Protein AF-A0A1S3FCJ9-F1 (afdb_monomer)

Nearest PDB structures (foldseek):
  6isa-assembly1_A  TM=8.862E-01  e=7.351E-26  Mus musculus
  6isb-assembly1_B  TM=8.341E-01  e=2.095E-26  Homo sapiens
  6isb-assembly1_A  TM=8.475E-01  e=1.020E-25  Homo sapiens
  6isb-assembly1_C  TM=9.081E-01  e=4.074E-11  Homo sapiens
  4l1d-assembly1_A  TM=7.790E-01  e=9.891E-07  Homo sapiens

Structure (mmCIF, N/CA/C/O backbone):
data_AF-A0A1S3FCJ9-F1
#
_entry.id   AF-A0A1S3FCJ9-F1
#
loop_
_atom_site.group_PDB
_atom_site.id
_atom_site.type_symbol
_atom_site.label_atom_id
_atom_site.label_alt_id
_atom_site.label_comp_id
_atom_site.label_asym_id
_atom_site.label_entity_id
_atom_site.label_seq_id
_atom_site.pdbx_PDB_ins_code
_atom_site.Cartn_x
_atom_site.Cartn_y
_atom_site.Cartn_z
_atom_site.occupancy
_atom_site.B_iso_or_equiv
_atom_site.auth_seq_id
_atom_site.auth_comp_id
_atom_site.auth_asym_id
_atom_site.auth_atom_id
_atom_site.pdbx_PDB_model_num
ATOM 1 N N . MET A 1 1 ? 2.809 31.467 -25.389 1.00 51.19 1 MET A N 1
ATOM 2 C CA . MET A 1 1 ? 2.775 30.557 -24.226 1.00 51.19 1 MET A CA 1
ATOM 3 C C . MET A 1 1 ? 3.981 29.662 -24.352 1.00 51.19 1 MET A C 1
ATOM 5 O O . MET A 1 1 ? 4.017 28.837 -25.256 1.00 51.19 1 MET A O 1
ATOM 9 N N . ASP A 1 2 ? 5.001 29.921 -23.544 1.00 52.75 2 ASP A N 1
ATOM 10 C CA . ASP A 1 2 ? 6.294 29.265 -23.696 1.00 52.75 2 ASP A CA 1
ATOM 11 C C . ASP A 1 2 ? 6.189 27.793 -23.290 1.00 52.75 2 ASP A C 1
ATOM 13 O O . ASP A 1 2 ? 5.845 27.458 -22.159 1.00 52.75 2 ASP A O 1
ATOM 17 N N . LEU A 1 3 ? 6.467 26.908 -24.248 1.00 54.97 3 LEU A N 1
ATOM 18 C CA . LEU A 1 3 ? 6.409 25.451 -24.089 1.00 54.97 3 LEU A CA 1
ATOM 19 C C . LEU A 1 3 ? 7.475 24.938 -23.100 1.00 54.97 3 LEU A C 1
ATOM 21 O O . LEU A 1 3 ? 7.313 23.900 -22.465 1.00 54.97 3 LEU A O 1
ATOM 25 N N . LEU A 1 4 ? 8.573 25.689 -22.972 1.00 56.81 4 LEU A N 1
ATOM 26 C CA . LEU A 1 4 ? 9.764 25.341 -22.201 1.00 56.81 4 LEU A CA 1
ATOM 27 C C . LEU A 1 4 ? 9.525 25.278 -20.676 1.00 56.81 4 LEU A C 1
ATOM 29 O O . LEU A 1 4 ? 9.873 24.258 -20.079 1.00 56.81 4 LEU A O 1
ATOM 33 N N . PRO A 1 5 ? 8.913 26.290 -20.020 1.00 58.28 5 PRO A N 1
ATOM 34 C CA . PRO A 1 5 ? 8.586 26.207 -18.595 1.00 58.28 5 PRO A CA 1
ATOM 35 C C . PRO A 1 5 ? 7.548 25.122 -18.293 1.00 58.28 5 PRO A C 1
ATOM 37 O O . PRO A 1 5 ? 7.627 24.491 -17.243 1.00 58.28 5 PRO A O 1
ATOM 40 N N . PHE A 1 6 ? 6.622 24.848 -19.218 1.00 50.44 6 PHE A N 1
ATOM 41 C CA . PHE A 1 6 ? 5.627 23.785 -19.055 1.00 50.44 6 PHE A CA 1
ATOM 42 C C . PHE A 1 6 ? 6.270 22.391 -19.112 1.00 50.44 6 PHE A C 1
ATOM 44 O O . PHE A 1 6 ? 6.019 21.557 -18.247 1.00 50.44 6 PHE A O 1
ATOM 51 N N . LEU A 1 7 ? 7.180 22.159 -20.066 1.00 48.84 7 LEU A N 1
ATOM 52 C CA . LEU A 1 7 ? 7.962 20.921 -20.161 1.00 48.84 7 LEU A CA 1
ATOM 53 C C . LEU A 1 7 ? 8.872 20.713 -18.947 1.00 48.84 7 LEU A C 1
ATOM 55 O O . LEU A 1 7 ? 8.959 19.603 -18.432 1.00 48.84 7 LEU A O 1
ATOM 59 N N . LEU A 1 8 ? 9.523 21.773 -18.460 1.00 49.66 8 LEU A N 1
ATOM 60 C CA . LEU A 1 8 ? 10.361 21.713 -17.260 1.00 49.66 8 LEU A CA 1
ATOM 61 C C . LEU A 1 8 ? 9.541 21.439 -15.996 1.00 49.66 8 LEU A C 1
ATOM 63 O O . LEU A 1 8 ? 10.003 20.676 -15.146 1.00 49.66 8 LEU A O 1
ATOM 67 N N . ALA A 1 9 ? 8.336 22.006 -15.887 1.00 48.50 9 ALA A N 1
ATOM 68 C CA . ALA A 1 9 ? 7.400 21.718 -14.805 1.00 48.50 9 ALA A CA 1
ATOM 69 C C . ALA A 1 9 ? 6.930 20.258 -14.854 1.00 48.50 9 ALA A C 1
ATOM 71 O O . ALA A 1 9 ? 7.029 19.565 -13.847 1.00 48.50 9 ALA A O 1
ATOM 72 N N . LEU A 1 10 ? 6.541 19.749 -16.029 1.00 48.12 10 LEU A N 1
ATOM 73 C CA . LEU A 1 10 ? 6.211 18.333 -16.226 1.00 48.12 10 LEU A CA 1
ATOM 74 C C . LEU A 1 10 ? 7.387 17.425 -15.836 1.00 48.12 10 LEU A C 1
ATOM 76 O O . LEU A 1 10 ? 7.190 16.441 -15.128 1.00 48.12 10 LEU A O 1
ATOM 80 N N . LEU A 1 11 ? 8.621 17.762 -16.226 1.00 46.41 11 LEU A N 1
ATOM 81 C CA . LEU A 1 11 ? 9.814 16.976 -15.885 1.00 46.41 11 LEU A CA 1
ATOM 82 C C . LEU A 1 11 ? 10.109 16.974 -14.375 1.00 46.41 11 LEU A C 1
ATOM 84 O O . LEU A 1 11 ? 10.495 15.944 -13.827 1.00 46.41 11 LEU A O 1
ATOM 88 N N . HIS A 1 12 ? 9.938 18.111 -13.693 1.00 46.72 12 HIS A N 1
ATOM 89 C CA . HIS A 1 12 ? 10.117 18.208 -12.238 1.00 46.72 12 HIS A CA 1
ATOM 90 C C . HIS A 1 12 ? 9.014 17.476 -11.475 1.00 46.72 12 HIS A C 1
ATOM 92 O O . HIS A 1 12 ? 9.295 16.836 -10.466 1.00 46.72 12 HIS A O 1
ATOM 98 N N . VAL A 1 13 ? 7.789 17.507 -11.993 1.00 48.81 13 VAL A N 1
ATOM 99 C CA . VAL A 1 13 ? 6.649 16.766 -11.456 1.00 48.81 13 VAL A CA 1
ATOM 100 C C . VAL A 1 13 ? 6.895 15.251 -11.509 1.00 48.81 13 VAL A C 1
ATOM 102 O O . VAL A 1 13 ? 6.747 14.582 -10.488 1.00 48.81 13 VAL A O 1
ATOM 105 N N . HIS A 1 14 ? 7.373 14.712 -12.639 1.00 46.19 14 HIS A N 1
ATOM 106 C CA . HIS A 1 14 ? 7.776 13.298 -12.725 1.00 46.19 14 HIS A CA 1
ATOM 107 C C . HIS A 1 14 ? 8.922 12.958 -11.756 1.00 46.19 14 HIS A C 1
ATOM 109 O O . HIS A 1 14 ? 8.926 11.889 -11.152 1.00 46.19 14 HIS A O 1
ATOM 115 N N . LYS A 1 15 ? 9.882 13.877 -11.568 1.00 43.31 15 LYS A N 1
ATOM 116 C CA . LYS A 1 15 ? 11.034 13.700 -10.663 1.00 43.31 15 LYS A CA 1
ATOM 117 C C . LYS A 1 15 ? 10.685 13.755 -9.170 1.00 43.31 15 LYS A C 1
ATOM 119 O O . LYS A 1 15 ? 11.418 13.169 -8.372 1.00 43.31 15 LYS A O 1
ATOM 124 N N . ALA A 1 16 ? 9.630 14.481 -8.794 1.00 43.81 16 ALA A N 1
ATOM 125 C CA . ALA A 1 16 ? 9.191 14.662 -7.407 1.00 43.81 16 ALA A CA 1
ATOM 126 C C . ALA A 1 16 ? 8.216 13.573 -6.939 1.00 43.81 16 ALA A C 1
ATOM 128 O O . ALA A 1 16 ? 8.053 13.363 -5.739 1.00 43.81 16 ALA A O 1
ATOM 129 N N . LEU A 1 17 ? 7.577 12.864 -7.873 1.00 45.75 17 LEU A N 1
ATOM 130 C CA . LEU A 1 17 ? 6.595 11.836 -7.542 1.00 45.75 17 LEU A CA 1
ATOM 131 C C . LEU A 1 17 ? 7.231 10.595 -6.903 1.00 45.75 17 LEU A C 1
ATOM 133 O O . LEU A 1 17 ? 6.604 9.921 -6.091 1.00 45.75 17 LEU A O 1
ATOM 137 N N . CYS A 1 18 ? 8.488 10.322 -7.223 1.00 51.06 18 CYS A N 1
ATOM 138 C CA . CYS A 1 18 ? 9.162 9.116 -6.784 1.00 51.06 18 CYS A CA 1
ATOM 139 C C . CYS A 1 18 ? 10.536 9.513 -6.196 1.00 51.06 18 CYS A C 1
ATOM 141 O O . CYS A 1 18 ? 11.467 9.848 -6.936 1.00 51.06 18 CYS A O 1
ATOM 143 N N . ALA A 1 19 ? 10.642 9.582 -4.860 1.00 42.47 19 ALA A N 1
ATOM 144 C CA . ALA A 1 19 ? 11.881 9.404 -4.079 1.00 42.47 19 ALA A CA 1
ATOM 145 C C . ALA A 1 19 ? 11.683 9.524 -2.552 1.00 42.47 19 ALA A C 1
ATOM 147 O O . ALA A 1 19 ? 10.805 10.245 -2.086 1.00 42.47 19 ALA A O 1
ATOM 148 N N . GLU A 1 20 ? 12.601 8.833 -1.856 1.00 44.47 20 GLU A N 1
ATOM 149 C CA . GLU A 1 20 ? 12.810 8.574 -0.416 1.00 44.47 20 GLU A CA 1
ATOM 150 C C . GLU A 1 20 ? 11.717 7.767 0.308 1.00 44.47 20 GLU A C 1
ATOM 152 O O . GLU A 1 20 ? 10.663 8.268 0.690 1.00 44.47 20 GLU A O 1
ATOM 157 N N . ILE A 1 21 ? 11.995 6.469 0.501 1.00 56.62 21 ILE A N 1
ATOM 158 C CA . ILE A 1 21 ? 11.038 5.485 1.020 1.00 56.62 21 ILE A CA 1
ATOM 159 C C . ILE A 1 21 ? 11.246 5.278 2.520 1.00 56.62 21 ILE A C 1
ATOM 161 O O . ILE A 1 21 ? 12.253 4.723 2.951 1.00 56.62 21 ILE A O 1
ATOM 165 N N . SER A 1 22 ? 10.230 5.644 3.301 1.00 67.12 22 SER A N 1
ATOM 166 C CA . SER A 1 22 ? 10.040 5.149 4.674 1.00 67.12 22 SER A CA 1
ATOM 167 C C . SER A 1 22 ? 8.623 4.605 4.925 1.00 67.12 22 SER A C 1
ATOM 169 O O . SER A 1 22 ? 8.258 4.332 6.069 1.00 67.12 22 SER A O 1
ATOM 171 N N . TRP A 1 23 ? 7.819 4.445 3.867 1.00 81.56 23 TRP A N 1
ATOM 172 C CA . TRP A 1 23 ? 6.432 3.973 3.919 1.00 81.56 23 TRP A CA 1
ATOM 173 C C . TRP A 1 23 ? 6.060 3.141 2.682 1.00 81.56 23 TRP A C 1
ATOM 175 O O . TRP A 1 23 ? 6.632 3.348 1.618 1.00 81.56 23 TRP A O 1
ATOM 185 N N . ASP A 1 24 ? 5.091 2.230 2.814 1.00 87.19 24 ASP A N 1
ATOM 186 C CA . ASP A 1 24 ? 4.602 1.340 1.747 1.00 87.19 24 ASP A CA 1
ATOM 187 C C . ASP A 1 24 ? 3.599 2.021 0.808 1.00 87.19 24 ASP A C 1
ATOM 189 O O . ASP A 1 24 ? 3.580 1.753 -0.390 1.00 87.19 24 ASP A O 1
ATOM 193 N N . SER A 1 25 ? 2.752 2.901 1.345 1.00 89.69 25 SER A N 1
ATOM 194 C CA . SER A 1 25 ? 1.704 3.574 0.571 1.00 89.69 25 SER A CA 1
ATOM 195 C C . SER A 1 25 ? 1.630 5.056 0.901 1.00 89.69 25 SER A C 1
ATOM 197 O O . SER A 1 25 ? 1.785 5.454 2.054 1.00 89.69 25 SER A O 1
ATOM 199 N N . THR A 1 26 ? 1.290 5.875 -0.088 1.00 90.19 26 THR A N 1
ATOM 200 C CA . THR A 1 26 ? 0.854 7.259 0.107 1.00 90.19 26 THR A CA 1
ATOM 201 C C . THR A 1 26 ? -0.632 7.362 -0.228 1.00 90.19 26 THR A C 1
ATOM 203 O O . THR A 1 26 ? -1.039 7.015 -1.331 1.00 90.19 26 THR A O 1
ATOM 206 N N . VAL A 1 27 ? -1.450 7.869 0.691 1.00 92.69 27 VAL A N 1
ATOM 207 C CA . VAL A 1 27 ? -2.896 8.071 0.518 1.00 92.69 27 VAL A CA 1
ATOM 208 C C . VAL A 1 27 ? -3.208 9.563 0.542 1.00 92.69 27 VAL A C 1
ATOM 210 O O . VAL A 1 27 ? -2.681 10.317 1.365 1.00 92.69 27 VAL A O 1
ATOM 213 N N . LYS A 1 28 ? -4.075 10.004 -0.369 1.00 91.81 28 LYS A N 1
ATOM 214 C CA . LYS A 1 28 ? -4.533 11.391 -0.436 1.00 91.81 28 LYS A CA 1
ATOM 215 C C . LYS A 1 28 ? -5.420 11.708 0.765 1.00 91.81 28 LYS A C 1
ATOM 217 O O . LYS A 1 28 ? -6.436 11.047 0.981 1.00 91.81 28 LYS A O 1
ATOM 222 N N . LEU A 1 29 ? -5.090 12.766 1.506 1.00 93.44 29 LEU A N 1
ATOM 223 C CA . LEU A 1 29 ? -5.981 13.287 2.537 1.00 93.44 29 LEU A CA 1
ATOM 224 C C . LEU A 1 29 ? -7.273 13.816 1.894 1.00 93.44 29 LEU A C 1
ATOM 226 O O . LEU A 1 29 ? -7.251 14.716 1.056 1.00 93.44 29 LEU A O 1
ATOM 230 N N . THR A 1 30 ? -8.406 13.265 2.316 1.00 91.94 30 THR A N 1
ATOM 231 C CA . THR A 1 30 ? -9.758 13.717 1.962 1.00 91.94 30 THR A CA 1
ATOM 232 C C . THR A 1 30 ? -10.640 13.636 3.205 1.00 91.94 30 THR A C 1
ATOM 234 O O . THR A 1 30 ? -10.260 12.978 4.169 1.00 91.94 30 THR A O 1
ATOM 237 N N . LYS A 1 31 ? -11.826 14.261 3.209 1.00 91.81 31 LYS A N 1
ATOM 238 C CA . LYS A 1 31 ? -12.752 14.147 4.353 1.00 91.81 31 LYS A CA 1
ATOM 239 C C . LYS A 1 31 ? -13.169 12.694 4.619 1.00 91.81 31 LYS A C 1
ATOM 241 O O . LYS A 1 31 ? -13.329 12.321 5.777 1.00 91.81 31 LYS A O 1
ATOM 246 N N . GLN A 1 32 ? -13.296 11.887 3.565 1.00 91.25 32 GLN A N 1
ATOM 247 C CA . GLN A 1 32 ? -13.609 10.456 3.598 1.00 91.25 32 GLN A CA 1
ATOM 248 C C . GLN A 1 32 ? -12.334 9.605 3.477 1.00 91.25 32 GLN A C 1
ATOM 250 O O . GLN A 1 32 ? -12.201 8.763 2.587 1.00 91.25 32 GLN A O 1
ATOM 255 N N . LEU A 1 33 ? -11.365 9.850 4.359 1.00 94.38 33 LEU A N 1
ATOM 256 C CA . LEU A 1 33 ? -10.099 9.122 4.366 1.00 94.38 33 LEU A CA 1
ATOM 257 C C . LEU A 1 33 ? -10.314 7.652 4.748 1.00 94.38 33 LEU A C 1
ATOM 259 O O . LEU A 1 33 ? -10.899 7.353 5.787 1.00 94.38 33 LEU A O 1
ATOM 263 N N . SER A 1 34 ? -9.786 6.749 3.926 1.00 93.94 34 SER A N 1
ATOM 264 C CA . SER A 1 34 ? -9.818 5.304 4.152 1.00 93.94 34 SER A CA 1
ATOM 265 C C . SER A 1 34 ? -8.404 4.752 4.018 1.00 93.94 34 SER A C 1
ATOM 267 O O . SER A 1 34 ? -7.738 5.008 3.017 1.00 93.94 34 SER A O 1
ATOM 269 N N . LEU A 1 35 ? -7.929 4.034 5.034 1.00 94.94 35 LEU A N 1
ATOM 270 C CA . LEU A 1 35 ? -6.611 3.404 5.044 1.00 94.94 35 LEU A CA 1
ATOM 271 C C . LEU A 1 35 ? -6.788 1.895 4.948 1.00 94.94 35 LEU A C 1
ATOM 273 O O . LEU A 1 35 ? -7.388 1.279 5.829 1.00 94.94 35 LEU A O 1
ATOM 277 N N . GLU A 1 36 ? -6.272 1.300 3.879 1.00 91.56 36 GLU A N 1
ATOM 278 C CA . GLU A 1 36 ? -6.417 -0.129 3.623 1.00 91.56 36 GLU A CA 1
ATOM 279 C C . GLU A 1 36 ? -5.205 -0.924 4.095 1.00 91.56 36 GLU A C 1
ATOM 281 O O . GLU A 1 36 ? -4.052 -0.603 3.778 1.00 91.56 36 GLU A O 1
ATOM 286 N N . CYS A 1 37 ? -5.501 -2.013 4.794 1.00 90.12 37 CYS A N 1
ATOM 287 C CA . CYS A 1 37 ? -4.557 -3.041 5.183 1.00 90.12 37 CYS A CA 1
ATOM 288 C C . CYS A 1 37 ? -5.162 -4.418 4.890 1.00 90.12 37 CYS A C 1
ATOM 290 O O . CYS A 1 37 ? -6.372 -4.574 4.892 1.00 90.12 37 CYS A O 1
ATOM 292 N N . ALA A 1 38 ? -4.355 -5.422 4.599 1.00 86.00 38 ALA A N 1
ATOM 293 C CA . ALA A 1 38 ? -4.787 -6.703 4.088 1.00 86.00 38 ALA A CA 1
ATOM 294 C C . ALA A 1 38 ? -3.699 -7.741 4.311 1.00 86.00 38 ALA A C 1
ATOM 296 O O . ALA A 1 38 ? -2.507 -7.446 4.220 1.00 86.00 38 ALA A O 1
ATOM 297 N N . HIS A 1 39 ? -4.147 -8.963 4.532 1.00 82.44 39 HIS A N 1
ATOM 298 C CA . HIS A 1 39 ? -3.318 -10.158 4.606 1.00 82.44 39 HIS A CA 1
ATOM 299 C C . HIS A 1 39 ? -3.569 -11.084 3.411 1.00 82.44 39 HIS A C 1
ATOM 301 O O . HIS A 1 39 ? -4.515 -10.886 2.641 1.00 82.44 39 HIS A O 1
ATOM 307 N N . LEU A 1 40 ? -2.710 -12.086 3.222 1.00 80.06 40 LEU A N 1
ATOM 308 C CA . LEU A 1 40 ? -2.911 -13.092 2.182 1.00 80.06 40 LEU A CA 1
ATOM 309 C C . LEU A 1 40 ? -4.058 -14.042 2.570 1.00 80.06 40 LEU A C 1
ATOM 311 O O . LEU A 1 40 ? -4.188 -14.376 3.744 1.00 80.06 40 LEU A O 1
ATOM 315 N N . PRO A 1 41 ? -4.838 -14.566 1.604 1.00 76.94 41 PRO A N 1
ATOM 316 C CA . PRO A 1 41 ? -5.929 -15.506 1.893 1.00 76.94 41 PRO A CA 1
ATOM 317 C C . PRO A 1 41 ? -5.504 -16.792 2.614 1.00 76.94 41 PRO A C 1
ATOM 319 O O . PRO A 1 41 ? -6.333 -17.478 3.198 1.00 76.94 41 PRO A O 1
ATOM 322 N N . THR A 1 42 ? -4.225 -17.158 2.533 1.00 78.81 42 THR A N 1
ATOM 323 C CA . THR A 1 42 ? -3.666 -18.347 3.189 1.00 78.81 42 THR A CA 1
ATOM 324 C C . THR A 1 42 ? -3.345 -18.124 4.668 1.00 78.81 42 THR A C 1
ATOM 326 O O . THR A 1 42 ? -2.966 -19.073 5.348 1.00 78.81 42 THR A O 1
ATOM 329 N N . GLN A 1 43 ? -3.444 -16.887 5.158 1.00 83.00 43 GLN A N 1
ATOM 330 C CA . GLN A 1 43 ? -3.052 -16.489 6.508 1.00 83.00 43 GLN A CA 1
ATOM 331 C C . GLN A 1 43 ? -4.273 -16.391 7.418 1.00 83.00 43 GLN A C 1
ATOM 333 O O . GLN A 1 43 ? -5.331 -15.920 7.008 1.00 83.00 43 GLN A O 1
ATOM 338 N N . ILE A 1 44 ? -4.116 -16.794 8.680 1.00 87.81 44 ILE A N 1
ATOM 339 C CA . ILE A 1 44 ? -5.160 -16.627 9.694 1.00 87.81 44 ILE A CA 1
ATOM 340 C C . ILE A 1 44 ? -4.843 -15.372 10.497 1.00 87.81 44 ILE A C 1
ATOM 342 O O . ILE A 1 44 ? -3.877 -15.361 11.264 1.00 87.81 44 ILE A O 1
ATOM 346 N N . LEU A 1 45 ? -5.655 -14.324 10.351 1.00 89.50 45 LEU A N 1
ATOM 347 C CA . LEU A 1 45 ? -5.544 -13.128 11.184 1.00 89.50 45 LEU A CA 1
ATOM 348 C C . LEU A 1 45 ? -5.859 -13.457 12.645 1.00 89.50 45 LEU A C 1
ATOM 350 O O . LEU A 1 45 ? -6.936 -13.958 12.959 1.00 89.50 45 LEU A O 1
ATOM 354 N N . THR A 1 46 ? -4.954 -13.104 13.552 1.00 92.75 46 THR A N 1
ATOM 355 C CA . THR A 1 46 ? -5.188 -13.188 15.000 1.00 92.75 46 THR A CA 1
ATOM 356 C C . THR A 1 46 ? -5.479 -11.818 15.600 1.00 92.75 46 THR A C 1
ATOM 358 O O . THR A 1 46 ? -6.281 -11.707 16.528 1.00 92.75 46 THR A O 1
ATOM 361 N N . GLN A 1 47 ? -4.865 -10.760 15.068 1.00 94.31 47 GLN A N 1
ATOM 362 C CA . GLN A 1 47 ? -5.065 -9.392 15.533 1.00 94.31 47 GLN A CA 1
ATOM 363 C C . GLN A 1 47 ? -4.607 -8.382 14.481 1.00 94.31 47 GLN A C 1
ATOM 365 O O . GLN A 1 47 ? -3.664 -8.634 13.737 1.00 94.31 47 GLN A O 1
ATOM 370 N N . ILE A 1 48 ? -5.236 -7.214 14.458 1.00 94.12 48 ILE A N 1
ATOM 371 C CA . ILE A 1 48 ? -4.762 -6.043 13.720 1.00 94.12 48 ILE A CA 1
ATOM 372 C C . ILE A 1 48 ? -4.757 -4.831 14.648 1.00 94.12 48 ILE A C 1
ATOM 374 O O . ILE A 1 48 ? -5.703 -4.608 15.404 1.00 94.12 48 ILE A O 1
ATOM 378 N N . GLU A 1 49 ? -3.691 -4.047 14.588 1.00 96.19 49 GLU A N 1
ATOM 379 C CA . GLU A 1 49 ? -3.519 -2.810 15.340 1.00 96.19 49 GLU A CA 1
ATOM 380 C C . GLU A 1 49 ? -3.266 -1.656 14.365 1.00 96.19 49 GLU A C 1
ATOM 382 O O . GLU A 1 49 ? -2.417 -1.740 13.478 1.00 96.19 49 GLU A O 1
ATOM 387 N N . TRP A 1 50 ? -4.018 -0.573 14.534 1.00 97.69 50 TRP A N 1
ATOM 388 C CA . TRP A 1 50 ? -3.833 0.678 13.811 1.00 97.69 50 TRP A CA 1
ATOM 389 C C . TRP A 1 50 ? -3.152 1.688 14.718 1.00 97.69 50 TRP A C 1
ATOM 391 O O . TRP A 1 50 ? -3.626 1.959 15.824 1.00 97.69 50 TRP A O 1
ATOM 401 N N . LEU A 1 51 ? -2.061 2.267 14.234 1.00 96.62 51 LEU A N 1
ATOM 402 C CA . LEU A 1 51 ? -1.212 3.192 14.972 1.00 96.62 51 LEU A CA 1
ATOM 403 C C . LEU A 1 51 ? -1.038 4.472 14.157 1.00 96.62 51 LEU A C 1
ATOM 405 O O . LEU A 1 51 ? -0.905 4.419 12.933 1.00 96.62 51 LEU A O 1
ATOM 409 N N . LYS A 1 52 ? -0.996 5.620 14.831 1.00 96.19 52 LYS A N 1
ATOM 410 C CA . LYS A 1 52 ? -0.529 6.883 14.253 1.00 96.19 52 LYS A CA 1
ATOM 411 C C . LYS A 1 52 ? 0.836 7.211 14.831 1.00 96.19 52 LYS A C 1
ATOM 413 O O . LYS A 1 52 ? 1.026 7.182 16.045 1.00 96.19 52 LYS A O 1
ATOM 418 N N . ARG A 1 53 ? 1.786 7.565 13.975 1.00 91.81 53 ARG A N 1
ATOM 419 C CA . ARG A 1 53 ? 3.098 8.040 14.405 1.00 91.81 53 ARG A CA 1
ATOM 420 C C . ARG A 1 53 ? 3.014 9.517 14.773 1.00 91.81 53 ARG A C 1
ATOM 422 O O . ARG A 1 53 ? 2.634 10.350 13.950 1.00 91.81 53 ARG A O 1
ATOM 429 N N . ASN A 1 54 ? 3.411 9.834 15.997 1.00 86.31 54 ASN A N 1
ATOM 430 C CA . ASN A 1 54 ? 3.517 11.184 16.526 1.00 86.31 54 ASN A CA 1
ATOM 431 C C . ASN A 1 54 ? 4.959 11.420 17.006 1.00 86.31 54 ASN A C 1
ATOM 433 O O . ASN A 1 54 ? 5.371 10.967 18.078 1.00 86.31 54 ASN A O 1
ATOM 437 N N . GLY A 1 55 ? 5.769 12.066 16.163 1.00 80.06 55 GLY A N 1
ATOM 438 C CA . GLY A 1 55 ? 7.216 12.152 16.370 1.00 80.06 55 GLY A CA 1
ATOM 439 C C . GLY A 1 55 ? 7.863 10.761 16.375 1.00 80.06 55 GLY A C 1
ATOM 440 O O . GLY A 1 55 ? 7.736 10.014 15.409 1.00 80.06 55 GLY A O 1
ATOM 441 N N . GLN A 1 56 ? 8.545 10.412 17.470 1.00 78.31 56 GLN A N 1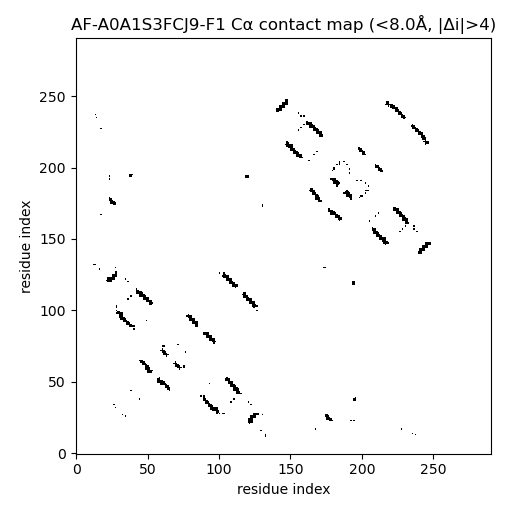
ATOM 442 C CA . GLN A 1 56 ? 9.161 9.089 17.666 1.00 78.31 56 GLN A CA 1
ATOM 443 C C . GLN A 1 56 ? 8.235 8.060 18.337 1.00 78.31 56 GLN A C 1
ATOM 445 O O . GLN A 1 56 ? 8.639 6.916 18.528 1.00 78.31 56 GLN A O 1
ATOM 450 N N . LYS A 1 57 ? 7.017 8.447 18.732 1.00 84.75 57 LYS A N 1
ATOM 451 C CA . LYS A 1 57 ? 6.070 7.558 19.416 1.00 84.75 57 LYS A CA 1
ATOM 452 C C . LYS A 1 57 ? 4.993 7.072 18.457 1.00 84.75 57 LYS A C 1
ATOM 454 O O . LYS A 1 57 ? 4.585 7.793 17.549 1.00 84.75 57 LYS A O 1
ATOM 459 N N . GLU A 1 58 ? 4.510 5.860 18.696 1.00 90.81 58 GLU A N 1
ATOM 460 C CA . GLU A 1 58 ? 3.315 5.329 18.046 1.00 90.81 58 GLU A CA 1
ATOM 461 C C . GLU A 1 58 ? 2.148 5.373 19.037 1.00 90.81 58 GLU A C 1
ATOM 463 O O . GLU A 1 58 ? 2.244 4.874 20.158 1.00 90.81 58 GLU A O 1
ATOM 468 N N . GLU A 1 59 ? 1.054 6.010 18.631 1.00 94.50 59 GLU A N 1
ATOM 469 C CA . GLU A 1 59 ? -0.190 6.102 19.389 1.00 94.50 59 GLU A CA 1
ATOM 470 C C . GLU A 1 59 ? -1.214 5.136 18.790 1.00 94.50 59 GLU A C 1
ATOM 472 O O . GLU A 1 59 ? -1.503 5.189 17.592 1.00 94.50 59 GLU A O 1
ATOM 477 N N . ARG A 1 60 ? -1.782 4.254 19.617 1.00 97.00 60 ARG A N 1
ATOM 478 C CA . ARG A 1 60 ? -2.829 3.323 19.183 1.00 97.00 60 ARG A CA 1
ATOM 479 C C . ARG A 1 60 ? -4.106 4.083 18.837 1.00 97.00 60 ARG A C 1
ATOM 481 O O . ARG A 1 60 ? -4.616 4.862 19.633 1.00 97.00 60 ARG A O 1
ATOM 488 N N . ILE A 1 61 ? -4.629 3.804 17.650 1.00 97.62 61 ILE A N 1
ATOM 489 C CA . ILE A 1 61 ? -5.933 4.266 17.172 1.00 97.62 61 ILE A CA 1
ATOM 490 C C . ILE A 1 61 ? -6.987 3.230 17.536 1.00 97.62 61 ILE A C 1
ATOM 492 O O . ILE A 1 61 ? -7.997 3.541 18.164 1.00 97.62 61 ILE A O 1
ATOM 496 N N . ALA A 1 62 ? -6.755 1.992 17.107 1.00 97.00 62 ALA A N 1
ATOM 497 C CA . ALA A 1 62 ? -7.701 0.906 17.259 1.00 97.00 62 ALA A CA 1
ATOM 498 C C . ALA A 1 62 ? -6.982 -0.438 17.248 1.00 97.00 62 ALA A C 1
ATOM 500 O O . ALA A 1 62 ? -5.929 -0.592 16.627 1.00 97.00 62 ALA A O 1
ATOM 501 N N . ILE A 1 63 ? -7.586 -1.418 17.902 1.00 96.19 63 ILE A N 1
ATOM 502 C CA . ILE A 1 63 ? -7.152 -2.805 17.879 1.00 96.19 63 ILE A CA 1
ATOM 503 C C . ILE A 1 63 ? -8.365 -3.693 17.637 1.00 96.19 63 ILE A C 1
ATOM 505 O O . ILE A 1 63 ? -9.419 -3.514 18.244 1.00 96.19 63 ILE A O 1
ATOM 509 N N . PHE A 1 64 ? -8.232 -4.626 16.703 1.00 92.88 64 PHE A N 1
ATOM 510 C CA . PHE A 1 64 ? -9.275 -5.581 16.369 1.00 92.88 64 PHE A CA 1
ATOM 511 C C . PHE A 1 64 ? -8.735 -6.997 16.512 1.00 92.88 64 PHE A C 1
ATOM 513 O O . PHE A 1 64 ? -7.667 -7.334 16.001 1.00 92.88 64 PHE A O 1
ATOM 520 N N . ASN A 1 65 ? -9.498 -7.824 17.211 1.00 92.00 65 ASN A N 1
ATOM 521 C CA . ASN A 1 65 ? -9.284 -9.253 17.326 1.00 92.00 65 ASN A CA 1
ATOM 522 C C . ASN A 1 65 ? -10.554 -9.960 16.819 1.00 92.00 65 ASN A C 1
ATOM 524 O O . ASN A 1 65 ? -11.645 -9.600 17.263 1.00 92.00 65 ASN A O 1
ATOM 528 N N . PRO A 1 66 ? -10.452 -10.970 15.938 1.00 88.19 66 PRO A N 1
ATOM 529 C CA . PRO A 1 66 ? -11.630 -11.653 15.398 1.00 88.19 66 PRO A CA 1
ATOM 530 C C . PRO A 1 66 ? -12.559 -12.284 16.449 1.00 88.19 66 PRO A C 1
ATOM 532 O O . PRO A 1 66 ? -13.741 -12.459 16.177 1.00 88.19 66 PRO A O 1
ATOM 535 N N . ILE A 1 67 ? -12.041 -12.615 17.636 1.00 89.31 67 ILE A N 1
ATOM 536 C CA . ILE A 1 67 ? -12.786 -13.241 18.739 1.00 89.31 67 ILE A CA 1
ATOM 537 C C . ILE A 1 67 ? -13.232 -12.195 19.770 1.00 89.31 67 ILE A C 1
ATOM 539 O O . ILE A 1 67 ? -14.378 -12.211 20.207 1.00 89.31 67 ILE A O 1
ATOM 543 N N . LEU A 1 68 ? -12.332 -11.293 20.175 1.00 93.06 68 LEU A N 1
ATOM 544 C CA . LEU A 1 68 ? -12.588 -10.320 21.249 1.00 93.06 68 LEU A CA 1
ATOM 545 C C . LEU A 1 68 ? -13.252 -9.025 20.758 1.00 93.06 68 LEU A C 1
ATOM 547 O O . LEU A 1 68 ? -13.747 -8.245 21.567 1.00 93.06 68 LEU A O 1
ATOM 551 N N . GLY A 1 69 ? -13.286 -8.796 19.445 1.00 91.00 69 GLY A N 1
ATOM 552 C CA . GLY A 1 69 ? -13.914 -7.632 18.834 1.00 91.00 69 GLY A CA 1
ATOM 553 C C . GLY A 1 69 ? -12.981 -6.429 18.681 1.00 91.00 69 GLY A C 1
ATOM 554 O O . GLY A 1 69 ? -11.760 -6.560 18.581 1.00 91.00 69 GLY A O 1
ATOM 555 N N . LEU A 1 70 ? -13.596 -5.249 18.578 1.00 93.31 70 LEU A N 1
ATOM 556 C CA . LEU A 1 70 ? -12.952 -3.975 18.266 1.00 93.31 70 LEU A CA 1
ATOM 557 C C . LEU A 1 70 ? -12.868 -3.080 19.504 1.00 93.31 70 LEU A C 1
ATOM 559 O O . LEU A 1 70 ? -13.885 -2.798 20.134 1.00 93.31 70 LEU A O 1
ATOM 563 N N . GLU A 1 71 ? -11.684 -2.537 19.764 1.00 96.06 71 GLU A N 1
ATOM 564 C CA . GLU A 1 71 ? -11.456 -1.470 20.736 1.00 96.06 71 GLU A CA 1
ATOM 565 C C . GLU A 1 71 ? -10.833 -0.255 20.032 1.00 96.06 71 GLU A C 1
ATOM 567 O O . GLU A 1 71 ? -9.847 -0.382 19.305 1.00 96.06 71 GLU A O 1
ATOM 572 N N . ILE A 1 72 ? -11.414 0.933 20.233 1.00 96.94 72 ILE A N 1
ATOM 573 C CA . ILE A 1 72 ? -10.927 2.207 19.680 1.00 96.94 72 ILE A CA 1
ATOM 574 C C . ILE A 1 72 ? -10.488 3.103 20.835 1.00 96.94 72 ILE A C 1
ATOM 576 O O . ILE A 1 72 ? -11.273 3.394 21.739 1.00 96.94 72 ILE A O 1
ATOM 580 N N . THR A 1 73 ? -9.251 3.583 20.778 1.00 96.62 73 THR A N 1
ATOM 581 C CA . THR A 1 73 ? -8.648 4.412 21.824 1.00 96.62 73 THR A CA 1
ATOM 582 C C . THR A 1 73 ? -8.986 5.892 21.614 1.00 96.62 73 THR A C 1
ATOM 584 O O . THR A 1 73 ? -9.022 6.395 20.487 1.00 96.62 73 THR A O 1
ATOM 587 N N . ALA A 1 74 ? -9.236 6.629 22.700 1.00 93.62 74 ALA A N 1
ATOM 588 C CA . ALA A 1 74 ? -9.377 8.084 22.636 1.00 93.62 74 ALA A CA 1
ATOM 589 C C . ALA A 1 74 ? -8.072 8.731 22.113 1.00 93.62 74 ALA A C 1
ATOM 591 O O . ALA A 1 74 ? -6.992 8.263 22.469 1.00 93.62 74 ALA A O 1
ATOM 592 N N . PRO A 1 75 ? -8.130 9.798 21.289 1.00 93.19 75 PRO A N 1
ATOM 593 C CA . PRO A 1 75 ? -9.306 10.587 20.909 1.00 93.19 75 PRO A CA 1
ATOM 594 C C . PRO A 1 75 ? -10.006 10.114 19.618 1.00 93.19 75 PRO A C 1
ATOM 596 O O . PRO A 1 75 ? -10.786 10.864 19.030 1.00 93.19 75 PRO A O 1
ATOM 599 N N . TYR A 1 76 ? -9.733 8.898 19.135 1.00 95.62 76 TYR A N 1
ATOM 600 C CA . TYR A 1 76 ? -10.292 8.390 17.875 1.00 95.62 76 TYR A CA 1
ATOM 601 C C . TYR A 1 76 ? -11.700 7.803 18.017 1.00 95.62 76 TYR A C 1
ATOM 603 O O . TYR A 1 76 ? -12.363 7.539 17.010 1.00 95.62 76 TYR A O 1
ATOM 611 N N . THR A 1 77 ? -12.191 7.642 19.247 1.00 94.12 77 THR A N 1
ATOM 612 C CA . THR A 1 77 ? -13.566 7.225 19.541 1.00 94.12 77 THR A CA 1
ATOM 613 C C . THR A 1 77 ? -14.563 8.093 18.766 1.00 94.12 77 THR A C 1
ATOM 615 O O . THR A 1 77 ? -14.478 9.318 18.786 1.00 94.12 77 THR A O 1
ATOM 618 N N . ASN A 1 78 ? -15.494 7.463 18.045 1.00 91.69 78 ASN A N 1
ATOM 619 C CA . ASN A 1 78 ? -16.475 8.107 17.152 1.00 91.69 78 ASN A CA 1
ATOM 620 C C . ASN A 1 78 ? -15.895 8.884 15.947 1.00 91.69 78 ASN A C 1
ATOM 622 O O . ASN A 1 78 ? -16.663 9.370 15.114 1.00 91.69 78 ASN A O 1
ATOM 626 N N . ARG A 1 79 ? -14.566 8.994 15.804 1.00 95.06 79 ARG A N 1
ATOM 627 C CA . ARG A 1 79 ? -13.912 9.597 14.627 1.00 95.06 79 ARG A CA 1
ATOM 628 C C . ARG A 1 79 ? -13.587 8.572 13.551 1.00 95.06 79 ARG A C 1
ATOM 630 O O . ARG A 1 79 ? -13.582 8.930 12.374 1.00 95.06 79 ARG A O 1
ATOM 637 N N . VAL A 1 80 ? -13.313 7.333 13.956 1.00 95.56 80 VAL A N 1
ATOM 638 C CA . VAL A 1 80 ? -12.951 6.239 13.053 1.00 95.56 80 VAL A CA 1
ATOM 639 C C . VAL A 1 80 ? -13.908 5.058 13.170 1.00 95.56 80 VAL A C 1
ATOM 641 O O . VAL A 1 80 ? -14.566 4.866 14.191 1.00 95.56 80 VAL A O 1
ATOM 644 N N . SER A 1 81 ? -13.959 4.251 12.119 1.00 93.12 81 SER A N 1
ATOM 645 C CA . SER A 1 81 ? -14.610 2.943 12.102 1.00 93.12 81 SER A CA 1
ATOM 646 C C . SER A 1 81 ? -13.722 1.934 11.383 1.00 93.12 81 SER A C 1
ATOM 648 O O . SER A 1 81 ? -12.947 2.298 10.498 1.00 93.12 81 SER A O 1
ATOM 650 N N . ILE A 1 82 ? -13.832 0.659 11.755 1.00 90.62 82 ILE A N 1
ATOM 651 C CA . ILE A 1 82 ? -13.181 -0.425 11.021 1.00 90.62 82 ILE A CA 1
ATOM 652 C C . ILE A 1 82 ? -14.229 -1.125 10.171 1.00 90.62 82 ILE A C 1
ATOM 654 O O . ILE A 1 82 ? -15.250 -1.587 10.679 1.00 90.62 82 ILE A O 1
ATOM 658 N N . LYS A 1 83 ? -13.957 -1.218 8.871 1.00 85.00 83 LYS A N 1
ATOM 659 C CA . LYS A 1 83 ? -14.722 -2.054 7.952 1.00 85.00 83 LYS A CA 1
ATOM 660 C C . LYS A 1 83 ? -13.888 -3.279 7.623 1.00 85.00 83 LYS A C 1
ATOM 662 O O . LYS A 1 83 ? -12.852 -3.167 6.973 1.00 85.00 83 LYS A O 1
ATOM 667 N N . ASN A 1 84 ? -14.365 -4.439 8.054 1.00 76.94 84 ASN A N 1
ATOM 668 C CA . ASN A 1 84 ? -13.889 -5.697 7.509 1.00 76.94 84 ASN A CA 1
ATOM 669 C C . ASN A 1 84 ? -14.666 -5.946 6.214 1.00 76.94 84 ASN A C 1
ATOM 671 O O . ASN A 1 84 ? -15.897 -6.030 6.231 1.00 76.94 84 ASN A O 1
ATOM 675 N N . SER A 1 85 ? -13.970 -5.942 5.080 1.00 61.56 85 SER A N 1
ATOM 676 C CA . SER A 1 85 ? -14.578 -6.355 3.813 1.00 61.56 85 SER A CA 1
ATOM 677 C C . SER A 1 85 ? -14.972 -7.844 3.897 1.00 61.56 85 SER A C 1
ATOM 679 O O . SER A 1 85 ? -14.577 -8.514 4.847 1.00 61.56 85 SER A O 1
ATOM 681 N N . SER A 1 86 ? -15.828 -8.356 3.000 1.00 55.06 86 SER A N 1
ATOM 682 C CA . SER A 1 86 ? -16.350 -9.730 3.147 1.00 55.06 86 SER A CA 1
ATOM 683 C C . SER A 1 86 ? -15.217 -10.758 3.289 1.00 55.06 86 SER A C 1
ATOM 685 O O . SER A 1 86 ? -14.088 -10.490 2.878 1.00 55.06 86 SER A O 1
ATOM 687 N N . GLU A 1 87 ? -15.513 -11.945 3.833 1.00 50.25 87 GLU A N 1
ATOM 688 C CA . GLU A 1 87 ? -14.529 -13.023 4.064 1.00 50.25 87 GLU A CA 1
ATOM 689 C C . GLU A 1 87 ? -13.624 -13.324 2.848 1.00 50.25 87 GLU A C 1
ATOM 691 O O . GLU A 1 87 ? -12.518 -13.826 3.008 1.00 50.25 87 GLU A O 1
ATOM 696 N N . ALA A 1 88 ? -14.048 -12.968 1.629 1.00 51.44 88 ALA A N 1
ATOM 697 C CA . ALA A 1 88 ? -13.279 -13.159 0.405 1.00 51.44 88 ALA A CA 1
ATOM 698 C C . ALA A 1 88 ? -12.156 -12.127 0.164 1.00 51.44 88 ALA A C 1
ATOM 700 O O . ALA A 1 88 ? -11.188 -12.441 -0.532 1.00 51.44 88 ALA A O 1
ATOM 701 N N . SER A 1 89 ? -12.266 -10.892 0.663 1.00 61.72 89 SER A N 1
ATOM 702 C CA . SER A 1 89 ? -11.371 -9.801 0.242 1.00 61.72 89 SER A CA 1
ATOM 703 C C . SER A 1 89 ? -10.166 -9.577 1.143 1.00 61.72 89 SER A C 1
ATOM 705 O O . SER A 1 89 ? -9.236 -8.917 0.694 1.00 61.72 89 SER A O 1
ATOM 707 N N . ASN A 1 90 ? -10.111 -10.161 2.349 1.00 81.38 90 ASN A N 1
ATOM 708 C CA . ASN A 1 90 ? -8.934 -10.122 3.237 1.00 81.38 90 ASN A CA 1
ATOM 709 C C . ASN A 1 90 ? -8.410 -8.708 3.571 1.00 81.38 90 ASN A C 1
ATOM 711 O O . ASN A 1 90 ? -7.307 -8.581 4.104 1.00 81.38 90 ASN A O 1
ATOM 715 N N . ILE A 1 91 ? -9.194 -7.669 3.248 1.00 85.56 91 ILE A N 1
ATOM 716 C CA . ILE A 1 91 ? -8.895 -6.246 3.412 1.00 85.56 91 ILE A CA 1
ATOM 717 C C . ILE A 1 91 ? -9.679 -5.717 4.613 1.00 85.56 91 ILE A C 1
ATOM 719 O O . ILE A 1 91 ? -10.904 -5.847 4.703 1.00 85.56 91 ILE A O 1
ATOM 723 N N . ILE A 1 92 ? -8.958 -5.071 5.512 1.00 89.31 92 ILE A N 1
ATOM 724 C CA . ILE A 1 92 ? -9.438 -4.423 6.719 1.00 89.31 92 ILE A CA 1
ATOM 725 C C . ILE A 1 92 ? -9.106 -2.944 6.587 1.00 89.31 92 ILE A C 1
ATOM 727 O O . ILE A 1 92 ? -7.940 -2.550 6.497 1.00 89.31 92 ILE A O 1
ATOM 731 N N . THR A 1 93 ? -10.147 -2.122 6.568 1.00 92.56 93 THR A N 1
ATOM 732 C CA . THR A 1 93 ? -10.026 -0.694 6.283 1.00 92.56 93 THR A CA 1
ATOM 733 C C . THR A 1 93 ? -10.325 0.121 7.533 1.00 92.56 93 THR A C 1
ATOM 735 O O . THR A 1 93 ? -11.384 -0.046 8.144 1.00 92.56 93 THR A O 1
ATOM 738 N N . LEU A 1 94 ? -9.419 1.034 7.888 1.00 95.88 94 LEU A N 1
ATOM 739 C CA . LEU A 1 94 ? -9.677 2.094 8.859 1.00 95.88 94 LEU A CA 1
ATOM 740 C C . LEU A 1 94 ? -10.276 3.297 8.126 1.00 95.88 94 LEU A C 1
ATOM 742 O O . LEU A 1 94 ? -9.599 3.941 7.327 1.00 95.88 94 LEU A O 1
ATOM 746 N N . ASN A 1 95 ? -11.533 3.614 8.413 1.00 95.69 95 ASN A N 1
ATOM 747 C CA . ASN A 1 95 ? -12.237 4.743 7.813 1.00 95.69 95 ASN A CA 1
ATOM 748 C C . ASN A 1 95 ? -12.333 5.890 8.810 1.00 95.69 95 ASN A C 1
ATOM 750 O O . ASN A 1 95 ? -12.730 5.684 9.956 1.00 95.69 95 ASN A O 1
ATOM 754 N N . PHE A 1 96 ? -12.045 7.104 8.361 1.00 96.06 96 PHE A N 1
ATOM 755 C CA . PHE A 1 96 ? -12.321 8.328 9.100 1.00 96.06 96 PHE A CA 1
ATOM 756 C C . PHE A 1 96 ? -13.687 8.875 8.686 1.00 96.06 96 PHE A C 1
ATOM 758 O O . PHE A 1 96 ? -13.963 9.064 7.503 1.00 96.06 96 PHE A O 1
ATOM 765 N N . ASN A 1 97 ? -14.533 9.181 9.669 1.00 91.50 97 ASN A N 1
ATOM 766 C CA . ASN A 1 97 ? -15.876 9.719 9.431 1.00 91.50 97 ASN A CA 1
ATOM 767 C C . ASN A 1 97 ? -15.824 11.147 8.863 1.00 91.50 97 ASN A C 1
ATOM 769 O O . ASN A 1 97 ? -16.641 11.529 8.029 1.00 91.50 97 ASN A O 1
ATOM 773 N N . ASN A 1 98 ? -14.866 11.939 9.349 1.00 93.19 98 ASN A N 1
ATOM 774 C CA . ASN A 1 98 ? -14.578 13.285 8.870 1.00 93.19 98 ASN A CA 1
ATOM 775 C C . ASN A 1 98 ? -13.122 13.625 9.213 1.00 93.19 98 ASN A C 1
ATOM 777 O O . ASN A 1 98 ? -12.814 14.061 10.330 1.00 93.19 98 ASN A O 1
ATOM 781 N N . ALA A 1 99 ? -12.219 13.340 8.278 1.00 95.12 99 ALA A N 1
ATOM 782 C CA . ALA A 1 99 ? -10.809 13.657 8.445 1.00 95.12 99 ALA A CA 1
ATOM 783 C C . ALA A 1 99 ? -10.545 15.155 8.246 1.00 95.12 99 ALA A C 1
ATOM 785 O O . ALA A 1 99 ? -11.239 15.862 7.512 1.00 95.12 99 ALA A O 1
ATOM 786 N N . SER A 1 100 ? -9.507 15.618 8.923 1.00 94.12 100 SER A N 1
ATOM 787 C CA . SER A 1 100 ? -9.041 16.994 8.967 1.00 94.12 100 SER A CA 1
ATOM 788 C C . SER A 1 100 ? -7.569 17.067 8.587 1.00 94.12 100 SER A C 1
ATOM 790 O O . SER A 1 100 ? -6.866 16.059 8.524 1.00 94.12 100 SER A O 1
ATOM 792 N N . ASP A 1 101 ? -7.067 18.283 8.433 1.00 92.88 101 ASP A N 1
ATOM 793 C CA . ASP A 1 101 ? -5.648 18.563 8.234 1.00 92.88 101 ASP A CA 1
ATOM 794 C C . ASP A 1 101 ? -4.732 17.967 9.310 1.00 92.88 101 ASP A C 1
ATOM 796 O O . ASP A 1 101 ? -3.574 17.668 9.018 1.00 92.88 101 ASP A O 1
ATOM 800 N N . MET A 1 102 ? -5.248 17.767 10.528 1.00 91.81 102 MET A N 1
ATOM 801 C CA . MET A 1 102 ? -4.520 17.146 11.639 1.00 91.81 102 MET A CA 1
ATOM 802 C C . MET A 1 102 ? -4.372 15.631 11.479 1.00 91.81 102 MET A C 1
ATOM 804 O O . MET A 1 102 ? -3.590 15.006 12.194 1.00 91.81 102 MET A O 1
ATOM 808 N N . ASP A 1 103 ? -5.124 15.022 10.563 1.00 94.75 103 ASP A N 1
ATOM 809 C CA . ASP A 1 103 ? -5.067 13.594 10.268 1.00 94.75 103 ASP A CA 1
ATOM 810 C C 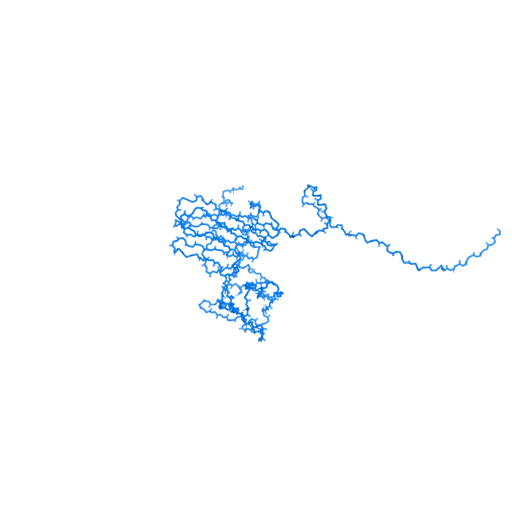. ASP A 1 103 ? -4.039 13.270 9.163 1.00 94.75 103 ASP A C 1
ATOM 812 O O . ASP A 1 103 ? -3.792 12.097 8.890 1.00 94.75 103 ASP A O 1
ATOM 816 N N . ALA A 1 104 ? -3.363 14.276 8.593 1.00 94.12 104 ALA A N 1
ATOM 817 C CA . ALA A 1 104 ? -2.133 14.061 7.830 1.00 94.12 104 ALA A CA 1
ATOM 818 C C . ALA A 1 104 ? -1.027 13.479 8.729 1.00 94.12 104 ALA A C 1
ATOM 820 O O . ALA A 1 104 ? -0.936 13.810 9.914 1.00 94.12 104 ALA A O 1
ATOM 821 N N . GLY A 1 105 ? -0.173 12.624 8.168 1.00 93.12 105 GLY A N 1
ATOM 822 C CA . GLY A 1 105 ? 0.931 12.008 8.906 1.00 93.12 105 GLY A CA 1
ATOM 823 C C . GLY A 1 105 ? 1.183 10.557 8.523 1.00 93.12 105 GLY A C 1
ATOM 824 O O . GLY A 1 105 ? 0.683 10.070 7.512 1.00 93.12 105 GLY A O 1
ATOM 825 N N . LEU A 1 106 ? 1.986 9.874 9.337 1.00 93.50 106 LEU A N 1
ATOM 826 C CA . LEU A 1 106 ? 2.343 8.473 9.136 1.00 93.50 106 LEU A CA 1
ATOM 827 C C . LEU A 1 106 ? 1.495 7.574 10.029 1.00 93.50 106 LEU A C 1
ATOM 829 O O . LEU A 1 106 ? 1.303 7.850 11.213 1.00 93.50 106 LEU A O 1
ATOM 833 N N . TYR A 1 107 ? 1.024 6.485 9.447 1.00 95.81 107 TYR A N 1
ATOM 834 C CA . TYR A 1 107 ? 0.212 5.467 10.088 1.00 95.81 107 TYR A CA 1
ATOM 835 C C . TYR A 1 107 ? 0.880 4.112 9.909 1.00 95.81 107 TYR A C 1
ATOM 837 O O . TYR A 1 107 ? 1.504 3.861 8.880 1.00 95.81 107 TYR A O 1
ATOM 845 N N . THR A 1 108 ? 0.712 3.233 10.886 1.00 94.19 108 THR A N 1
ATOM 846 C CA . THR A 1 108 ? 1.162 1.844 10.807 1.00 94.19 108 THR A CA 1
ATOM 847 C C . THR A 1 108 ? -0.054 0.949 10.995 1.00 94.19 108 THR A C 1
ATOM 849 O O . THR A 1 108 ? -0.784 1.079 11.978 1.00 94.19 108 THR A O 1
ATOM 852 N N . CYS A 1 109 ? -0.283 0.043 10.051 1.00 94.38 109 CYS A N 1
ATOM 853 C CA . CYS A 1 109 ? -1.127 -1.122 10.261 1.00 94.38 109 CYS A CA 1
ATOM 854 C C . CYS A 1 109 ? -0.227 -2.298 10.628 1.00 94.38 109 CYS A C 1
ATOM 856 O O . CYS A 1 109 ? 0.608 -2.701 9.819 1.00 94.38 109 CYS A O 1
ATOM 858 N N . ARG A 1 110 ? -0.411 -2.862 11.820 1.00 94.00 110 ARG A N 1
ATOM 859 C CA . ARG A 1 110 ? 0.292 -4.058 12.284 1.00 94.00 110 ARG A CA 1
ATOM 860 C C . ARG A 1 110 ? -0.669 -5.239 12.275 1.00 94.00 110 ARG A C 1
ATOM 862 O O . ARG A 1 110 ? -1.658 -5.240 13.000 1.00 94.00 110 ARG A O 1
ATOM 869 N N . LEU A 1 111 ? -0.376 -6.233 11.448 1.00 92.00 111 LEU A N 1
ATOM 870 C CA . LEU A 1 111 ? -1.100 -7.494 11.326 1.00 92.00 111 LEU A CA 1
ATOM 871 C C . LEU A 1 111 ? -0.354 -8.565 12.119 1.00 92.00 111 LEU A C 1
ATOM 873 O O . LEU A 1 111 ? 0.834 -8.769 11.894 1.00 92.00 111 LEU A O 1
ATOM 877 N N . ASN A 1 112 ? -1.050 -9.282 12.992 1.00 92.38 112 ASN A N 1
ATOM 878 C CA . ASN A 1 112 ? -0.568 -10.513 13.609 1.00 92.38 112 ASN A CA 1
ATOM 879 C C . ASN A 1 112 ? -1.338 -11.683 13.003 1.00 92.38 112 ASN A C 1
ATOM 881 O O . ASN A 1 112 ? -2.572 -11.668 12.941 1.00 92.38 112 ASN A O 1
ATOM 885 N N . MET A 1 113 ? -0.606 -12.683 12.528 1.00 90.31 113 MET A N 1
ATOM 886 C CA . MET A 1 113 ? -1.132 -13.798 11.755 1.00 90.31 113 MET A CA 1
ATOM 887 C C . MET A 1 113 ? -0.483 -15.105 12.202 1.00 90.31 113 MET A C 1
ATOM 889 O O . MET A 1 113 ? 0.684 -15.143 12.590 1.00 90.31 113 MET A O 1
ATOM 893 N N . PHE A 1 114 ? -1.237 -16.195 12.139 1.00 85.12 114 PHE A N 1
ATOM 894 C CA . PHE A 1 114 ? -0.714 -17.539 12.360 1.00 85.12 114 PHE A CA 1
ATOM 895 C C . PHE A 1 114 ? -0.597 -18.282 11.019 1.00 85.12 114 PHE A C 1
ATOM 897 O O . PHE A 1 114 ? -1.544 -18.218 10.229 1.00 85.12 114 PHE A O 1
ATOM 904 N N . PRO A 1 115 ? 0.510 -19.006 10.750 1.00 88.62 115 PRO A N 1
ATOM 905 C CA . PRO A 1 115 ? 1.723 -19.167 11.571 1.00 88.62 115 PRO A CA 1
ATOM 906 C C . PRO A 1 115 ? 2.803 -18.090 11.329 1.00 88.62 115 PRO A C 1
ATOM 908 O O . PRO A 1 115 ? 3.846 -18.123 11.975 1.00 88.62 115 PRO A O 1
ATOM 911 N N . ASP A 1 116 ? 2.560 -17.153 10.410 1.00 84.94 116 ASP A N 1
ATOM 912 C CA . ASP A 1 116 ? 3.591 -16.281 9.823 1.00 84.94 116 ASP A CA 1
ATOM 913 C C . ASP A 1 116 ? 4.124 -15.171 10.752 1.00 84.94 116 ASP A C 1
ATOM 915 O O . ASP A 1 116 ? 5.111 -14.511 10.426 1.00 84.94 116 ASP A O 1
ATOM 919 N N . GLY A 1 117 ? 3.504 -14.957 11.915 1.00 88.75 117 GLY A N 1
ATOM 920 C CA . GLY A 1 117 ? 3.912 -13.932 12.873 1.00 88.75 117 GLY A CA 1
ATOM 921 C C . GLY A 1 117 ? 3.340 -12.557 12.532 1.00 88.75 117 GLY A C 1
ATOM 922 O O . GLY A 1 117 ? 2.164 -12.436 12.190 1.00 88.75 117 GLY A O 1
ATOM 923 N N . SER A 1 118 ? 4.143 -11.503 12.687 1.00 88.44 118 SER A N 1
ATOM 924 C CA . SER A 1 118 ? 3.698 -10.121 12.493 1.00 88.44 118 SER A CA 1
ATOM 925 C C . SER A 1 118 ? 4.197 -9.508 11.183 1.00 88.44 118 SER A C 1
ATOM 927 O O . SER A 1 118 ? 5.332 -9.723 10.754 1.00 88.44 118 SER A O 1
ATOM 929 N N . ALA A 1 119 ? 3.343 -8.704 10.555 1.00 87.25 119 ALA A N 1
ATOM 930 C CA . ALA A 1 119 ? 3.661 -7.890 9.390 1.00 87.25 119 ALA A CA 1
ATOM 931 C C . ALA A 1 119 ? 3.167 -6.458 9.608 1.00 87.25 119 ALA A C 1
ATOM 933 O O . ALA A 1 119 ? 2.144 -6.235 10.254 1.00 87.25 119 ALA A O 1
ATOM 934 N N . GLU A 1 120 ? 3.878 -5.483 9.052 1.00 89.06 120 GLU A N 1
ATOM 935 C CA . GLU A 1 120 ? 3.503 -4.074 9.141 1.00 89.06 120 GLU A CA 1
ATOM 936 C C . GLU A 1 120 ? 3.380 -3.467 7.748 1.00 89.06 120 GLU A C 1
ATOM 938 O O . GLU A 1 120 ? 4.184 -3.763 6.864 1.00 89.06 120 GLU A O 1
ATOM 943 N N . LYS A 1 121 ? 2.375 -2.606 7.581 1.00 90.50 121 LYS A N 1
ATOM 944 C CA . LYS A 1 121 ? 2.236 -1.692 6.450 1.00 90.50 121 LYS A CA 1
ATOM 945 C C . LYS A 1 121 ? 2.289 -0.266 6.973 1.00 90.50 121 LYS A C 1
ATOM 947 O O . LYS A 1 121 ? 1.466 0.116 7.808 1.00 90.50 121 LYS A O 1
ATOM 952 N N . ILE A 1 122 ? 3.209 0.532 6.452 1.00 90.88 122 ILE A N 1
ATOM 953 C CA . ILE A 1 122 ? 3.340 1.947 6.794 1.00 90.88 122 ILE A CA 1
ATOM 954 C C . ILE A 1 122 ? 2.647 2.780 5.712 1.00 90.88 122 ILE A C 1
ATOM 956 O O . ILE A 1 122 ? 2.916 2.634 4.523 1.00 90.88 122 ILE A O 1
ATOM 960 N N . ILE A 1 123 ? 1.754 3.677 6.116 1.00 92.88 123 ILE A N 1
ATOM 961 C CA . ILE A 1 123 ? 0.941 4.499 5.218 1.00 92.88 123 ILE A CA 1
ATOM 962 C C . ILE A 1 123 ? 1.183 5.973 5.526 1.00 92.88 123 ILE A C 1
ATOM 964 O O . ILE A 1 123 ? 0.974 6.430 6.649 1.00 92.88 123 ILE A O 1
ATOM 968 N N . GLN A 1 124 ? 1.577 6.740 4.519 1.00 92.94 124 GLN A N 1
ATOM 969 C CA . GLN A 1 124 ? 1.654 8.191 4.591 1.00 92.94 124 GLN A CA 1
ATOM 970 C C . GLN A 1 124 ? 0.356 8.819 4.089 1.00 92.94 124 GLN A C 1
ATOM 972 O O . GLN A 1 124 ? -0.017 8.662 2.932 1.00 92.94 124 GLN A O 1
ATOM 977 N N . VAL A 1 125 ? -0.306 9.600 4.934 1.00 94.25 125 VAL A N 1
ATOM 978 C CA . VAL A 1 125 ? -1.440 10.441 4.546 1.00 94.25 125 VAL A CA 1
ATOM 979 C C . VAL A 1 125 ? -0.913 11.826 4.191 1.00 94.25 125 VAL A C 1
ATOM 981 O O . VAL A 1 125 ? -0.466 12.570 5.069 1.00 94.25 125 VAL A O 1
ATOM 984 N N . ALA A 1 126 ? -0.949 12.158 2.902 1.00 89.94 126 ALA A N 1
ATOM 985 C CA . ALA A 1 126 ? -0.348 13.367 2.346 1.00 89.94 126 ALA A CA 1
ATOM 986 C C . ALA A 1 126 ? -1.400 14.387 1.887 1.00 89.94 126 ALA A C 1
ATOM 988 O O . ALA A 1 126 ? -2.476 14.028 1.397 1.00 89.94 126 ALA A O 1
ATOM 989 N N . LYS A 1 127 ? -1.061 15.675 2.011 1.00 83.88 127 LYS A N 1
ATOM 990 C CA . LYS A 1 127 ? -1.844 16.778 1.442 1.00 83.88 127 LYS A CA 1
ATOM 991 C C . LYS A 1 127 ? -1.556 16.870 -0.068 1.00 83.88 127 LYS A C 1
ATOM 993 O O . LYS A 1 127 ? -0.441 16.629 -0.508 1.00 83.88 127 LYS A O 1
ATOM 998 N N . THR A 1 128 ? -2.621 17.119 -0.822 1.00 63.75 128 THR A N 1
ATOM 999 C CA . THR A 1 128 ? -2.924 17.002 -2.265 1.00 63.75 128 THR A CA 1
ATOM 1000 C C . THR A 1 128 ? -1.829 17.146 -3.351 1.00 63.75 128 THR A C 1
ATOM 1002 O O . THR A 1 128 ? -2.059 16.670 -4.466 1.00 63.75 128 THR A O 1
ATOM 1005 N N . ASP A 1 129 ? -0.640 17.674 -3.072 1.00 65.88 129 ASP A N 1
ATOM 1006 C CA . ASP A 1 129 ? 0.336 18.121 -4.088 1.00 65.88 129 ASP A CA 1
ATOM 1007 C C . ASP A 1 129 ? 0.866 16.989 -4.997 1.00 65.88 129 ASP A C 1
ATOM 1009 O O . ASP A 1 129 ? 1.146 17.185 -6.183 1.00 65.88 129 ASP A O 1
ATOM 1013 N N . LYS A 1 130 ? 0.940 15.759 -4.472 1.00 63.91 130 LYS A N 1
ATOM 1014 C CA . LYS A 1 130 ? 1.426 14.589 -5.223 1.00 63.91 130 LYS A CA 1
ATOM 1015 C C . LYS A 1 130 ? 0.414 14.081 -6.264 1.00 63.91 130 LYS A C 1
ATOM 1017 O O . LYS A 1 130 ? 0.804 13.576 -7.308 1.00 63.91 130 LYS A O 1
ATOM 1022 N N . PHE A 1 131 ? -0.889 14.219 -6.019 1.00 68.81 131 PHE A N 1
ATOM 1023 C CA . PHE A 1 131 ? -1.925 13.572 -6.842 1.00 68.81 131 PHE A CA 1
ATOM 1024 C C . PHE A 1 131 ? -2.406 14.427 -8.023 1.00 68.81 131 PHE A C 1
ATOM 1026 O O . PHE A 1 131 ? -2.826 13.882 -9.041 1.00 68.81 131 PHE A O 1
ATOM 1033 N N . GLU A 1 132 ? -2.332 15.755 -7.920 1.00 61.59 132 GLU A N 1
ATOM 1034 C CA . GLU A 1 132 ? -2.711 16.679 -9.009 1.00 61.59 132 GLU A CA 1
ATOM 1035 C C . GLU A 1 132 ? -1.741 16.599 -10.191 1.00 61.59 132 GLU A C 1
ATOM 1037 O O . GLU A 1 132 ? -2.136 16.578 -11.355 1.00 61.59 132 GLU A O 1
ATOM 1042 N N . SER A 1 133 ? -0.469 16.429 -9.859 1.00 62.91 133 SER A N 1
ATOM 1043 C CA . SER A 1 133 ? 0.637 16.139 -10.762 1.00 62.91 133 SER A CA 1
ATOM 1044 C C . SER A 1 133 ? 0.387 14.948 -11.702 1.00 62.91 133 SER A C 1
ATOM 1046 O O . SER A 1 133 ? 0.689 15.017 -12.891 1.00 62.91 133 SER A O 1
ATOM 1048 N N . ILE A 1 134 ? -0.208 13.865 -11.190 1.00 61.47 134 ILE A N 1
ATOM 1049 C CA . ILE A 1 134 ? -0.532 12.654 -11.966 1.00 61.47 134 ILE A CA 1
ATOM 1050 C C . ILE A 1 134 ? -1.701 12.912 -12.922 1.00 61.47 134 ILE A C 1
ATOM 1052 O O . ILE A 1 134 ? -1.704 12.426 -14.052 1.00 61.47 134 ILE A O 1
ATOM 1056 N N . ALA A 1 135 ? -2.695 13.690 -12.485 1.00 58.94 135 ALA A N 1
ATOM 1057 C CA . ALA A 1 135 ? -3.875 13.987 -13.291 1.00 58.94 135 ALA A CA 1
ATOM 1058 C C . ALA A 1 135 ? -3.522 14.743 -14.583 1.00 58.94 135 ALA A C 1
ATOM 1060 O O . ALA A 1 135 ? -4.153 14.512 -15.614 1.00 58.94 135 ALA A O 1
ATOM 1061 N N . LEU A 1 136 ? -2.479 15.580 -14.537 1.00 59.69 136 LEU A N 1
ATOM 1062 C CA . LEU A 1 136 ? -1.979 16.360 -15.671 1.00 59.69 136 LEU A CA 1
ATOM 1063 C C . LEU A 1 136 ? -1.261 15.507 -16.738 1.00 59.69 136 LEU A C 1
ATOM 1065 O O . LEU A 1 136 ? -1.107 15.943 -17.874 1.00 59.69 136 LEU A O 1
ATOM 1069 N N . LEU A 1 137 ? -0.826 14.294 -16.384 1.00 60.41 137 LEU A N 1
ATOM 1070 C CA . LEU A 1 137 ? -0.050 13.394 -17.248 1.00 60.41 137 LEU A CA 1
ATOM 1071 C C . LEU A 1 137 ? -0.904 12.360 -17.983 1.00 60.41 137 LEU A C 1
ATOM 1073 O O . LEU A 1 137 ? -0.393 11.612 -18.813 1.00 60.41 137 LEU A O 1
ATOM 1077 N N . ASN A 1 138 ? -2.202 12.311 -17.688 1.00 61.50 138 ASN A N 1
ATOM 1078 C CA . ASN A 1 138 ? -3.067 11.204 -18.073 1.00 61.50 138 ASN A CA 1
ATOM 1079 C C . ASN A 1 138 ? -3.195 10.963 -19.584 1.00 61.50 138 ASN A C 1
ATOM 1081 O O . ASN A 1 138 ? -3.444 9.816 -19.958 1.00 61.50 138 ASN A O 1
ATOM 1085 N N . GLU A 1 139 ? -3.028 11.989 -20.423 1.00 60.81 139 GLU A N 1
ATOM 1086 C CA . GLU A 1 139 ? -3.285 11.908 -21.870 1.00 60.81 139 GLU A CA 1
ATOM 1087 C C . GLU A 1 139 ? -2.149 11.260 -22.682 1.00 60.81 139 GLU A C 1
ATOM 1089 O O . GLU A 1 139 ? -2.387 10.802 -23.797 1.00 60.81 139 GLU A O 1
ATOM 1094 N N . THR A 1 140 ? -0.933 11.166 -22.134 1.00 74.56 140 THR A N 1
ATOM 1095 C CA . THR A 1 140 ? 0.258 10.707 -22.887 1.00 74.56 140 THR A CA 1
ATOM 1096 C C . THR A 1 140 ? 0.750 9.319 -22.455 1.00 74.56 140 THR A C 1
ATOM 1098 O O . THR A 1 140 ? 1.741 8.818 -22.984 1.00 74.56 140 THR A O 1
ATOM 1101 N N . ILE A 1 141 ? 0.094 8.685 -21.478 1.00 84.50 141 ILE A N 1
ATOM 1102 C CA . ILE A 1 141 ? 0.548 7.406 -20.913 1.00 84.50 141 ILE A CA 1
ATOM 1103 C C . ILE A 1 141 ? 0.125 6.250 -21.837 1.00 84.50 141 ILE A C 1
ATOM 1105 O O . ILE A 1 141 ? -1.071 6.101 -22.089 1.00 84.50 141 ILE A O 1
ATOM 1109 N N . PRO A 1 142 ? 1.061 5.397 -22.298 1.00 90.00 142 PRO A N 1
ATOM 1110 C CA . PRO A 1 142 ? 0.736 4.220 -23.098 1.00 90.00 142 PRO A CA 1
ATOM 1111 C C . PRO A 1 142 ? -0.232 3.278 -22.379 1.00 90.00 142 PRO A C 1
ATOM 1113 O O . PRO A 1 142 ? -0.067 3.002 -21.189 1.00 90.00 142 PRO A O 1
ATOM 1116 N N . GLU A 1 143 ? -1.206 2.744 -23.112 1.00 92.75 143 GLU A N 1
ATOM 1117 C CA . GLU A 1 143 ? -2.191 1.805 -22.574 1.00 92.75 143 GLU A CA 1
ATOM 1118 C C . GLU A 1 143 ? -1.812 0.351 -22.876 1.00 92.75 143 GLU A C 1
ATOM 1120 O O . GLU A 1 143 ? -1.462 -0.005 -24.003 1.00 92.75 143 GLU A O 1
ATOM 1125 N N . LEU A 1 144 ? -1.925 -0.501 -21.860 1.00 94.31 144 LEU A N 1
ATOM 1126 C CA . LEU A 1 144 ? -1.848 -1.951 -21.957 1.00 94.31 144 LEU A CA 1
ATOM 1127 C C . LEU A 1 144 ? -3.197 -2.532 -21.541 1.00 94.31 144 LEU A C 1
ATOM 1129 O O . LEU A 1 144 ? -3.619 -2.407 -20.393 1.00 94.31 144 LEU A O 1
ATOM 1133 N N . VAL A 1 145 ? -3.863 -3.187 -22.483 1.00 95.00 145 VAL A N 1
ATOM 1134 C CA . VAL A 1 145 ? -5.214 -3.717 -22.306 1.00 95.00 145 VAL A CA 1
ATOM 1135 C C . VAL A 1 145 ? -5.165 -5.239 -22.210 1.00 95.00 145 VAL A C 1
ATOM 1137 O O . VAL A 1 145 ? -4.508 -5.887 -23.022 1.00 95.00 145 VAL A O 1
ATOM 1140 N N . THR A 1 146 ? -5.867 -5.819 -21.236 1.00 94.69 146 THR A N 1
ATOM 1141 C CA . THR A 1 146 ? -5.913 -7.273 -21.027 1.00 94.69 146 THR A CA 1
ATOM 1142 C C . THR A 1 146 ? -7.252 -7.747 -20.450 1.00 94.69 146 THR A C 1
ATOM 1144 O O . THR A 1 146 ? -8.082 -6.956 -19.998 1.00 94.69 146 THR A O 1
ATOM 1147 N N . GLU A 1 147 ? -7.470 -9.059 -20.462 1.00 93.69 147 GLU A N 1
ATOM 1148 C CA . GLU A 1 147 ? -8.608 -9.717 -19.818 1.00 93.69 147 GLU A CA 1
ATOM 1149 C C . GLU A 1 147 ? -8.224 -10.197 -18.406 1.00 93.69 147 GLU A C 1
ATOM 1151 O O . GLU A 1 147 ? -7.066 -10.517 -18.123 1.00 93.69 147 GLU A O 1
ATOM 1156 N N . SER A 1 148 ? -9.198 -10.248 -17.496 1.00 93.94 148 SER A N 1
ATOM 1157 C CA . SER A 1 148 ? -8.987 -10.787 -16.152 1.00 93.94 148 SER A CA 1
ATOM 1158 C C . SER A 1 148 ? -8.564 -12.260 -16.208 1.00 93.94 148 SER A C 1
ATOM 1160 O O . SER A 1 148 ? -9.064 -13.032 -17.025 1.00 93.94 148 SER A O 1
ATOM 1162 N N . GLY A 1 149 ? -7.641 -12.652 -15.331 1.00 91.06 149 GLY A N 1
ATOM 1163 C CA . GLY A 1 149 ? -7.072 -13.997 -15.273 1.00 91.06 149 GLY A CA 1
ATOM 1164 C C . GLY A 1 149 ? -5.698 -14.130 -15.932 1.00 91.06 149 GLY A C 1
ATOM 1165 O O . GLY A 1 149 ? -5.017 -15.133 -15.734 1.00 91.06 149 GLY A O 1
ATOM 1166 N N . GLN A 1 150 ? -5.268 -13.129 -16.705 1.00 93.31 150 GLN A N 1
ATOM 1167 C CA . GLN A 1 150 ? -3.989 -13.163 -17.419 1.00 93.31 150 GLN A CA 1
ATOM 1168 C C . GLN A 1 150 ? -2.795 -12.846 -16.508 1.00 93.31 150 GLN A C 1
ATOM 1170 O O . GLN A 1 150 ? -2.925 -12.160 -15.496 1.00 93.31 150 GLN A O 1
ATOM 1175 N N . ASN A 1 151 ? -1.609 -13.313 -16.899 1.00 94.31 151 ASN A N 1
ATOM 1176 C CA . ASN A 1 151 ? -0.346 -12.921 -16.272 1.00 94.31 151 ASN A CA 1
ATOM 1177 C C . ASN A 1 151 ? 0.289 -11.794 -17.086 1.00 94.31 151 ASN A C 1
ATOM 1179 O O . ASN A 1 151 ? 0.478 -11.938 -18.294 1.00 94.31 151 ASN A O 1
ATOM 1183 N N . ILE A 1 152 ? 0.635 -10.690 -16.429 1.00 93.81 152 ILE A N 1
ATOM 1184 C CA . ILE A 1 152 ? 1.198 -9.501 -17.068 1.00 93.81 152 ILE A CA 1
ATOM 1185 C C . ILE A 1 152 ? 2.650 -9.316 -16.652 1.00 93.81 152 ILE A C 1
ATOM 1187 O O . ILE A 1 152 ? 3.005 -9.466 -15.485 1.00 93.81 152 ILE A O 1
ATOM 1191 N N . THR A 1 153 ? 3.476 -8.943 -17.624 1.00 94.06 153 THR A N 1
ATOM 1192 C CA . THR A 1 153 ? 4.879 -8.594 -17.417 1.00 94.06 153 THR A CA 1
ATOM 1193 C C . THR A 1 153 ? 5.111 -7.192 -17.957 1.00 94.06 153 THR A C 1
ATOM 1195 O O . THR A 1 153 ? 5.021 -6.972 -19.165 1.00 94.06 153 THR A O 1
ATOM 1198 N N . LEU A 1 154 ? 5.416 -6.246 -17.074 1.00 93.31 154 LEU A N 1
ATOM 1199 C CA . LEU A 1 154 ? 5.843 -4.902 -17.447 1.00 93.31 154 LEU A CA 1
ATOM 1200 C C . LEU A 1 154 ? 7.366 -4.880 -17.502 1.00 93.31 154 LEU A C 1
ATOM 1202 O O . LEU A 1 154 ? 8.027 -5.339 -16.575 1.00 93.31 154 LEU A O 1
ATOM 1206 N N . ASN A 1 155 ? 7.919 -4.370 -18.595 1.00 92.00 155 ASN A N 1
ATOM 1207 C CA . ASN A 1 155 ? 9.355 -4.341 -18.832 1.00 92.00 155 ASN A CA 1
ATOM 1208 C C . ASN A 1 155 ? 9.787 -2.905 -19.120 1.00 92.00 155 ASN A C 1
ATOM 1210 O O . ASN A 1 155 ? 9.244 -2.263 -20.019 1.00 92.00 155 ASN A O 1
ATOM 1214 N N . TYR A 1 156 ? 10.779 -2.434 -18.373 1.00 91.06 156 TYR A N 1
ATOM 1215 C CA . TYR A 1 156 ? 11.412 -1.152 -18.592 1.00 91.06 156 TYR A CA 1
ATOM 1216 C C . TYR A 1 156 ? 12.921 -1.297 -18.806 1.00 91.06 156 TYR A C 1
ATOM 1218 O O . TYR A 1 156 ? 13.653 -1.699 -17.903 1.00 91.06 156 TYR A O 1
ATOM 1226 N N . GLN A 1 157 ? 13.377 -0.924 -20.004 1.00 91.38 157 GLN A N 1
ATOM 1227 C CA . GLN A 1 157 ? 14.788 -0.809 -20.371 1.00 91.38 157 GLN A CA 1
ATOM 1228 C C . GLN A 1 157 ? 15.214 0.661 -20.290 1.00 91.38 157 GLN A C 1
ATOM 1230 O O . GLN A 1 157 ? 14.940 1.444 -21.205 1.00 91.38 157 GLN A O 1
ATOM 1235 N N . PHE A 1 158 ? 15.891 1.029 -19.208 1.00 87.50 158 PHE A N 1
ATOM 1236 C CA . PHE A 1 158 ? 16.324 2.406 -18.972 1.00 87.50 158 PHE A CA 1
ATOM 1237 C C . PHE A 1 158 ? 17.608 2.742 -19.744 1.00 87.50 158 PHE A C 1
ATOM 1239 O O . PHE A 1 158 ? 18.450 1.880 -20.020 1.00 87.50 158 PHE A O 1
ATOM 1246 N N . GLN A 1 159 ? 17.742 4.010 -20.132 1.00 87.19 159 GLN A N 1
ATOM 1247 C CA . GLN A 1 159 ? 18.805 4.511 -21.011 1.00 87.19 159 GLN A CA 1
ATOM 1248 C C . GLN A 1 159 ? 19.994 5.111 -20.254 1.00 87.19 159 GLN A C 1
ATOM 1250 O O . GLN A 1 159 ? 21.005 5.470 -20.871 1.00 87.19 159 GLN A O 1
ATOM 1255 N N . MET A 1 160 ? 19.899 5.200 -18.926 1.00 83.94 160 MET A N 1
ATOM 1256 C CA . MET A 1 160 ? 20.969 5.694 -18.062 1.00 83.94 160 MET A CA 1
ATOM 1257 C C . MET A 1 160 ? 22.313 5.011 -18.354 1.00 83.94 160 MET A C 1
ATOM 1259 O O . MET A 1 160 ? 22.424 3.785 -18.456 1.00 83.94 160 MET A O 1
ATOM 1263 N N . LYS A 1 161 ? 23.369 5.822 -18.470 1.00 81.00 161 LYS A N 1
ATOM 1264 C CA . LYS A 1 161 ? 24.734 5.328 -18.726 1.00 81.00 161 LYS A CA 1
ATOM 1265 C C . LYS A 1 161 ? 25.495 4.989 -17.442 1.00 81.00 161 LYS A C 1
ATOM 1267 O O . LYS A 1 161 ? 26.415 4.175 -17.495 1.00 81.00 161 LYS A O 1
ATOM 1272 N N . GLY A 1 162 ? 25.139 5.633 -16.330 1.00 81.06 162 GLY A N 1
ATOM 1273 C CA . GLY A 1 162 ? 25.775 5.454 -15.024 1.00 81.06 162 GLY A CA 1
ATOM 1274 C C . GLY A 1 162 ? 25.263 4.230 -14.254 1.00 81.06 162 GLY A C 1
ATOM 1275 O O . GLY A 1 162 ? 24.288 3.600 -14.667 1.00 81.06 162 GLY A O 1
ATOM 1276 N N . PRO A 1 163 ? 25.912 3.876 -13.131 1.00 83.62 163 PRO A N 1
ATOM 1277 C CA . PRO A 1 163 ? 25.431 2.806 -12.273 1.00 83.62 163 PRO A CA 1
ATOM 1278 C C . PRO A 1 163 ? 24.121 3.217 -11.594 1.00 83.62 163 PRO A C 1
ATOM 1280 O O . PRO A 1 163 ? 23.975 4.339 -11.101 1.00 83.62 163 PRO A O 1
ATOM 1283 N N . VAL A 1 164 ? 23.173 2.283 -11.571 1.00 86.12 164 VAL A N 1
ATOM 1284 C CA . VAL A 1 164 ? 21.881 2.459 -10.909 1.00 86.12 164 VAL A CA 1
ATOM 1285 C C . VAL A 1 164 ? 22.040 2.224 -9.415 1.00 86.12 164 VAL A C 1
ATOM 1287 O O . VAL A 1 164 ? 22.653 1.244 -8.996 1.00 86.12 164 VAL A O 1
ATOM 1290 N N . LYS A 1 165 ? 21.478 3.139 -8.633 1.00 85.31 165 LYS A N 1
ATOM 1291 C CA . LYS A 1 165 ? 21.405 3.094 -7.178 1.00 85.31 165 LYS A CA 1
ATOM 1292 C C . LYS A 1 165 ? 20.116 2.409 -6.735 1.00 85.31 165 LYS A C 1
ATOM 1294 O O . LYS A 1 165 ? 20.186 1.390 -6.058 1.00 85.31 165 LYS A O 1
ATOM 1299 N N . THR A 1 166 ? 18.959 2.924 -7.156 1.00 86.50 166 THR A N 1
ATOM 1300 C CA . THR A 1 166 ? 17.653 2.375 -6.764 1.00 86.50 166 THR A CA 1
ATOM 1301 C C . THR A 1 166 ? 16.708 2.174 -7.944 1.00 86.50 166 THR A C 1
ATOM 1303 O O . THR A 1 166 ? 16.760 2.897 -8.942 1.00 86.50 166 THR A O 1
ATOM 1306 N N . VAL A 1 167 ? 15.829 1.176 -7.822 1.00 87.62 167 VAL A N 1
ATOM 1307 C CA . VAL A 1 167 ? 14.712 0.925 -8.745 1.00 87.62 167 VAL A CA 1
ATOM 1308 C C . VAL A 1 167 ? 13.439 0.714 -7.938 1.00 87.62 167 VAL A C 1
ATOM 1310 O O . VAL A 1 167 ? 13.408 -0.150 -7.066 1.00 87.62 167 VAL A O 1
ATOM 1313 N N . ILE A 1 168 ? 12.390 1.480 -8.227 1.00 87.38 168 ILE A N 1
ATOM 1314 C CA . ILE A 1 168 ? 11.122 1.452 -7.493 1.00 87.38 168 ILE A CA 1
ATOM 1315 C C . ILE A 1 168 ? 9.978 1.250 -8.484 1.00 87.38 168 ILE A C 1
ATOM 1317 O O . ILE A 1 168 ? 9.903 1.956 -9.486 1.00 87.38 168 ILE A O 1
ATOM 1321 N N . TRP A 1 169 ? 9.075 0.318 -8.188 1.00 89.25 169 TRP A N 1
ATOM 1322 C CA . TRP A 1 169 ? 7.799 0.171 -8.887 1.00 89.25 169 TRP A CA 1
ATOM 1323 C C . TRP A 1 169 ? 6.661 0.659 -8.004 1.00 89.25 169 TRP A C 1
ATOM 1325 O O . TRP A 1 169 ? 6.536 0.224 -6.860 1.00 89.25 169 TRP A O 1
ATOM 1335 N N . GLU A 1 170 ? 5.805 1.508 -8.558 1.00 88.75 170 GLU A N 1
ATOM 1336 C CA . GLU A 1 170 ? 4.623 2.055 -7.902 1.00 88.75 170 GLU A CA 1
ATOM 1337 C C . GLU A 1 170 ? 3.353 1.723 -8.696 1.00 88.75 170 GLU A C 1
ATOM 1339 O O . GLU A 1 170 ? 3.339 1.781 -9.929 1.00 88.75 170 GLU A O 1
ATOM 1344 N N . LYS A 1 171 ? 2.264 1.429 -7.984 1.00 90.00 171 LYS A N 1
ATOM 1345 C CA . LYS A 1 171 ? 0.897 1.408 -8.510 1.00 90.00 171 LYS A CA 1
ATOM 1346 C C . LYS A 1 171 ? 0.212 2.709 -8.117 1.00 90.00 171 LYS A C 1
ATOM 1348 O O . LYS A 1 171 ? -0.023 2.972 -6.942 1.00 90.00 171 LYS A O 1
ATOM 1353 N N . ILE A 1 172 ? -0.122 3.515 -9.110 1.00 87.69 172 ILE A N 1
ATOM 1354 C CA . ILE A 1 172 ? -0.702 4.842 -8.961 1.00 87.69 172 ILE A CA 1
ATOM 1355 C C . ILE A 1 172 ? -2.199 4.777 -9.252 1.00 87.69 172 ILE A C 1
ATOM 1357 O O . ILE A 1 172 ? -2.644 4.450 -10.357 1.00 87.69 172 ILE A O 1
ATOM 1361 N N . GLN A 1 173 ? -2.974 5.148 -8.242 1.00 86.69 173 GLN A N 1
ATOM 1362 C CA . GLN A 1 173 ? -4.423 5.263 -8.265 1.00 86.69 173 GLN A CA 1
ATOM 1363 C C . GLN A 1 173 ? -4.817 6.713 -7.929 1.00 86.69 173 GLN A C 1
ATOM 1365 O O . GLN A 1 173 ? -4.031 7.452 -7.330 1.00 86.69 173 GLN A O 1
ATOM 1370 N N . PRO A 1 174 ? -6.047 7.152 -8.251 1.00 83.94 174 PRO A N 1
ATOM 1371 C CA . PRO A 1 174 ? -6.465 8.538 -8.018 1.00 83.94 174 PRO A CA 1
ATOM 1372 C C . PRO A 1 174 ? -6.340 9.023 -6.566 1.00 83.94 174 PRO A C 1
ATOM 1374 O O . PRO A 1 174 ? -6.273 10.229 -6.319 1.00 83.94 174 PRO A O 1
ATOM 1377 N N . HIS A 1 175 ? -6.391 8.110 -5.592 1.00 85.62 175 HIS A N 1
ATOM 1378 C CA . HIS A 1 175 ? -6.413 8.434 -4.159 1.00 85.62 175 HIS A CA 1
ATOM 1379 C C . HIS A 1 175 ? -5.285 7.757 -3.372 1.00 85.62 175 HIS A C 1
ATOM 1381 O O . HIS A 1 175 ? -5.136 8.022 -2.180 1.00 85.62 175 HIS A O 1
ATOM 1387 N N . GLN A 1 176 ? -4.495 6.901 -4.022 1.00 88.06 176 GLN A N 1
ATOM 1388 C CA . GLN A 1 176 ? -3.485 6.074 -3.374 1.00 88.06 176 GLN A CA 1
ATOM 1389 C C . GLN A 1 176 ? -2.340 5.763 -4.335 1.00 88.06 176 GLN A C 1
ATOM 1391 O O . GLN A 1 176 ? -2.558 5.543 -5.522 1.00 88.06 176 GLN A O 1
ATOM 1396 N N . ILE A 1 177 ? -1.121 5.743 -3.815 1.00 88.19 177 ILE A N 1
ATOM 1397 C CA . ILE A 1 177 ? 0.078 5.276 -4.504 1.00 88.19 177 ILE A CA 1
ATOM 1398 C C . ILE A 1 177 ? 0.667 4.179 -3.633 1.00 88.19 177 ILE A C 1
ATOM 1400 O O . ILE A 1 177 ? 0.946 4.423 -2.461 1.00 88.19 177 ILE A O 1
ATOM 1404 N N . ASP A 1 178 ? 0.840 2.991 -4.192 1.00 88.12 178 ASP A N 1
ATOM 1405 C CA . ASP A 1 178 ? 1.416 1.841 -3.501 1.00 88.12 178 ASP A CA 1
ATOM 1406 C C . ASP A 1 178 ? 2.794 1.535 -4.065 1.00 88.12 178 ASP A C 1
ATOM 1408 O O . ASP A 1 178 ? 2.940 1.371 -5.276 1.00 88.12 178 ASP A O 1
ATOM 1412 N N . ILE A 1 179 ? 3.796 1.417 -3.200 1.00 87.12 179 ILE A N 1
ATOM 1413 C CA . ILE A 1 179 ? 5.102 0.887 -3.576 1.00 87.12 179 ILE A CA 1
ATOM 1414 C C . ILE A 1 179 ? 4.962 -0.626 -3.674 1.00 87.12 179 ILE A C 1
ATOM 1416 O O . ILE A 1 179 ? 4.673 -1.304 -2.696 1.00 87.12 179 ILE A O 1
ATOM 1420 N N . LEU A 1 180 ? 5.171 -1.161 -4.869 1.00 86.94 180 LEU A N 1
ATOM 1421 C CA . LEU A 1 180 ? 5.113 -2.594 -5.130 1.00 86.94 180 LEU A CA 1
ATOM 1422 C C . LEU A 1 180 ? 6.444 -3.253 -4.767 1.00 86.94 180 LEU A C 1
ATOM 1424 O O . LEU A 1 180 ? 6.497 -4.248 -4.048 1.00 86.94 180 LEU A O 1
ATOM 1428 N N . THR A 1 181 ? 7.542 -2.674 -5.254 1.00 85.56 181 THR A N 1
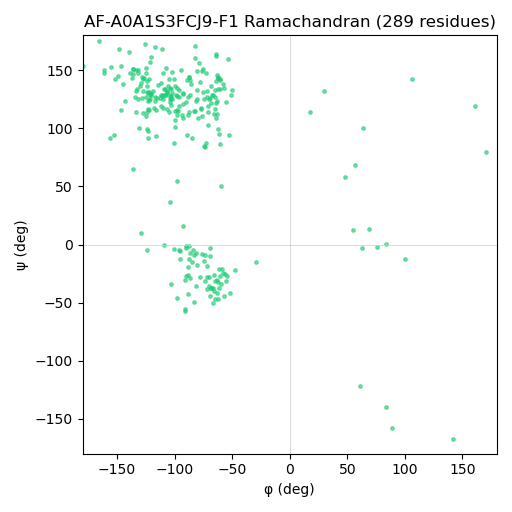ATOM 1429 C CA . THR A 1 181 ? 8.899 -3.181 -5.030 1.00 85.56 181 THR A CA 1
ATOM 1430 C C . THR A 1 181 ? 9.892 -2.029 -5.008 1.00 85.56 181 THR A C 1
ATOM 1432 O O . THR A 1 181 ? 9.756 -1.096 -5.796 1.00 85.56 181 THR A O 1
ATOM 1435 N N . SER A 1 182 ? 10.927 -2.132 -4.183 1.00 84.81 182 SER A N 1
ATOM 1436 C CA . SER A 1 182 ? 12.087 -1.247 -4.153 1.00 84.81 182 SER A CA 1
ATOM 1437 C C . SER A 1 182 ? 13.371 -2.072 -4.103 1.00 84.81 182 SER A C 1
ATOM 1439 O O . SER A 1 182 ? 13.512 -3.030 -3.350 1.00 84.81 182 SER A O 1
ATOM 1441 N N . CYS A 1 183 ? 14.328 -1.704 -4.929 1.00 80.62 183 CYS A N 1
ATOM 1442 C CA . CYS A 1 183 ? 15.585 -2.406 -5.080 1.00 80.62 183 CYS A CA 1
ATOM 1443 C C . CYS A 1 183 ? 16.724 -1.436 -4.852 1.00 80.62 183 CYS A C 1
ATOM 1445 O O . CYS A 1 183 ? 16.941 -0.579 -5.706 1.00 80.62 183 CYS A O 1
ATOM 1447 N N . ASP A 1 184 ? 17.455 -1.595 -3.747 1.00 79.06 184 ASP A N 1
ATOM 1448 C CA . ASP A 1 184 ? 18.748 -0.938 -3.573 1.00 79.06 184 ASP A CA 1
ATOM 1449 C C . ASP A 1 184 ? 19.846 -1.837 -4.154 1.00 79.06 184 ASP A C 1
ATOM 1451 O O . ASP A 1 184 ? 20.127 -2.934 -3.660 1.00 79.06 184 ASP A O 1
ATOM 1455 N N . LEU A 1 185 ? 20.440 -1.386 -5.258 1.00 74.06 185 LEU A N 1
ATOM 1456 C CA . LEU A 1 185 ? 21.475 -2.122 -5.982 1.00 74.06 185 LEU A CA 1
ATOM 1457 C C . LEU A 1 185 ? 22.886 -1.869 -5.428 1.00 74.06 185 LEU A C 1
ATOM 1459 O O . LEU A 1 185 ? 23.821 -2.543 -5.869 1.00 74.06 185 LEU A O 1
ATOM 1463 N N . LEU A 1 186 ? 23.055 -0.928 -4.490 1.00 68.44 186 LEU A N 1
ATOM 1464 C CA . LEU A 1 186 ? 24.312 -0.691 -3.773 1.00 68.44 186 LEU A CA 1
ATOM 1465 C C . LEU A 1 186 ? 24.410 -1.559 -2.520 1.00 68.44 186 LEU A C 1
ATOM 1467 O O . LEU A 1 186 ? 25.462 -2.141 -2.265 1.00 68.44 186 LEU A O 1
ATOM 1471 N N . GLU A 1 187 ? 23.320 -1.668 -1.764 1.00 61.84 187 GLU A N 1
ATOM 1472 C CA . GLU A 1 187 ? 23.262 -2.497 -0.554 1.00 61.84 187 GLU A CA 1
ATOM 1473 C C . GLU A 1 187 ? 22.939 -3.966 -0.862 1.00 61.84 187 GLU A C 1
ATOM 1475 O O . GLU A 1 187 ? 23.139 -4.841 -0.021 1.00 61.84 187 GLU A O 1
ATOM 1480 N N . GLY A 1 188 ? 22.452 -4.256 -2.077 1.00 53.94 188 GLY A N 1
ATOM 1481 C CA . GLY A 1 188 ? 22.091 -5.607 -2.512 1.00 53.94 188 GLY A CA 1
ATOM 1482 C C . GLY A 1 188 ? 20.860 -6.172 -1.797 1.00 53.94 188 GLY A C 1
ATOM 1483 O O . GLY A 1 188 ? 20.598 -7.371 -1.888 1.00 53.94 188 GLY A O 1
ATOM 1484 N N . SER A 1 189 ? 20.111 -5.323 -1.090 1.00 55.78 189 SER A N 1
ATOM 1485 C CA . SER A 1 189 ? 18.920 -5.700 -0.337 1.00 55.78 189 SER A CA 1
ATOM 1486 C C . SER A 1 189 ? 17.665 -5.364 -1.148 1.00 55.78 189 SER A C 1
ATOM 1488 O O . SER A 1 189 ? 17.320 -4.187 -1.299 1.00 55.78 189 SER A O 1
ATOM 1490 N N . PRO A 1 190 ? 16.959 -6.363 -1.708 1.00 60.38 190 PRO A N 1
ATOM 1491 C CA . PRO A 1 190 ? 15.653 -6.124 -2.298 1.00 60.38 190 PRO A CA 1
ATOM 1492 C C . PRO A 1 190 ? 14.642 -5.836 -1.182 1.00 60.38 190 PRO A C 1
ATOM 1494 O O . PRO A 1 190 ? 14.288 -6.720 -0.400 1.00 60.38 190 PRO A O 1
ATOM 1497 N N . TYR A 1 191 ? 14.114 -4.616 -1.138 1.00 59.19 191 TYR A N 1
ATOM 1498 C CA . TYR A 1 191 ? 12.897 -4.318 -0.394 1.00 59.19 191 TYR A CA 1
ATOM 1499 C C . TYR A 1 191 ? 11.691 -4.637 -1.281 1.00 59.19 191 TYR A C 1
ATOM 1501 O O . TYR A 1 191 ? 11.202 -3.821 -2.054 1.00 59.19 191 TYR A O 1
ATOM 1509 N N . THR A 1 192 ? 11.172 -5.853 -1.193 1.00 57.41 192 THR A N 1
ATOM 1510 C CA . THR A 1 192 ? 9.813 -6.094 -1.701 1.00 57.41 192 THR A CA 1
ATOM 1511 C C . THR A 1 192 ? 8.854 -5.502 -0.676 1.00 57.41 192 THR A C 1
ATOM 1513 O O . THR A 1 192 ? 9.053 -5.765 0.516 1.00 57.41 192 THR A O 1
ATOM 1516 N N . SER A 1 193 ? 7.863 -4.693 -1.089 1.00 58.47 193 SER A N 1
ATOM 1517 C CA . SER A 1 193 ? 6.841 -4.280 -0.122 1.00 58.47 193 SER A CA 1
ATOM 1518 C C . SER A 1 193 ? 6.264 -5.556 0.470 1.00 58.47 193 SER A C 1
ATOM 1520 O O . SER A 1 193 ? 5.818 -6.448 -0.248 1.00 58.47 193 SER A O 1
ATOM 1522 N N . LYS A 1 194 ? 6.349 -5.679 1.796 1.00 53.16 194 LYS A N 1
ATOM 1523 C CA . LYS A 1 194 ? 5.922 -6.883 2.524 1.00 53.16 194 LYS A CA 1
ATOM 1524 C C . LYS A 1 194 ? 4.399 -7.049 2.490 1.00 53.16 194 LYS A C 1
ATOM 1526 O O . LYS A 1 194 ? 3.861 -8.017 3.025 1.00 53.16 194 LYS A O 1
ATOM 1531 N N . TYR A 1 195 ? 3.707 -6.089 1.885 1.00 50.00 195 TYR A N 1
ATOM 1532 C CA . TYR A 1 195 ? 2.273 -5.997 1.793 1.00 50.00 195 TYR A CA 1
ATOM 1533 C C . TYR A 1 195 ? 1.766 -6.550 0.457 1.00 50.00 195 TYR A C 1
ATOM 1535 O O . TYR A 1 195 ? 2.009 -5.978 -0.599 1.00 50.00 195 TYR A O 1
ATOM 1543 N N . GLN A 1 196 ? 1.003 -7.647 0.519 1.00 57.06 196 GLN A N 1
ATOM 1544 C CA . GLN A 1 196 ? 0.421 -8.333 -0.642 1.00 57.06 196 GLN A CA 1
ATOM 1545 C C . GLN A 1 196 ? 1.465 -8.766 -1.694 1.00 57.06 196 GLN A C 1
ATOM 1547 O O . GLN A 1 196 ? 1.437 -8.283 -2.824 1.00 57.06 196 GLN A O 1
ATOM 1552 N N . ASN A 1 197 ? 2.316 -9.746 -1.347 1.00 59.09 197 ASN A N 1
ATOM 1553 C CA . ASN A 1 197 ? 3.278 -10.460 -2.220 1.00 59.09 197 ASN A CA 1
ATOM 1554 C C . ASN A 1 197 ? 2.625 -11.201 -3.418 1.00 59.09 197 ASN A C 1
ATOM 1556 O O . ASN A 1 197 ? 2.845 -12.391 -3.637 1.00 59.09 197 ASN A O 1
ATOM 1560 N N . LYS A 1 198 ? 1.772 -10.530 -4.190 1.00 69.75 198 LYS A N 1
ATOM 1561 C CA . LYS A 1 198 ? 1.214 -11.025 -5.448 1.00 69.75 198 LYS A CA 1
ATOM 1562 C C . LYS A 1 198 ? 2.142 -10.714 -6.610 1.00 69.75 198 LYS A C 1
ATOM 1564 O O . LYS A 1 198 ? 2.144 -11.455 -7.580 1.00 69.75 198 LYS A O 1
ATOM 1569 N N . VAL A 1 199 ? 2.922 -9.643 -6.513 1.00 78.56 199 VAL A N 1
ATOM 1570 C CA . VAL A 1 199 ? 3.825 -9.189 -7.571 1.00 78.56 199 VAL A CA 1
ATOM 1571 C C . VAL A 1 199 ? 5.272 -9.459 -7.190 1.00 78.56 199 VAL A C 1
ATOM 1573 O O . VAL A 1 199 ? 5.620 -9.483 -6.011 1.00 78.56 199 VAL A O 1
ATOM 1576 N N . TRP A 1 200 ? 6.128 -9.648 -8.187 1.00 78.62 200 TRP A N 1
ATOM 1577 C CA . TRP A 1 200 ? 7.573 -9.694 -7.980 1.00 78.62 200 TRP A CA 1
ATOM 1578 C C . TRP A 1 200 ? 8.277 -8.886 -9.063 1.00 78.62 200 TRP A C 1
ATOM 1580 O O . TRP A 1 200 ? 7.774 -8.760 -10.182 1.00 78.62 200 TRP A O 1
ATOM 1590 N N . ALA A 1 201 ? 9.443 -8.338 -8.726 1.00 82.56 201 ALA A N 1
ATOM 1591 C CA . ALA 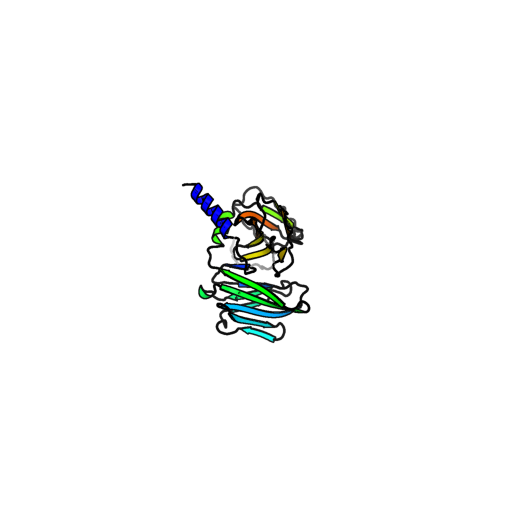A 1 201 ? 10.267 -7.591 -9.662 1.00 82.56 201 ALA A CA 1
ATOM 1592 C C . ALA A 1 201 ? 11.688 -8.151 -9.744 1.00 82.56 201 ALA A C 1
ATOM 1594 O O . ALA A 1 201 ? 12.210 -8.731 -8.788 1.00 82.56 201 ALA A O 1
ATOM 1595 N N . THR A 1 202 ? 12.334 -7.984 -10.897 1.00 77.81 202 THR A N 1
ATOM 1596 C CA . THR A 1 202 ? 13.742 -8.361 -11.056 1.00 77.81 202 THR A CA 1
ATOM 1597 C C . THR A 1 202 ? 14.652 -7.359 -10.359 1.00 77.81 202 THR A C 1
ATOM 1599 O O . THR A 1 202 ? 14.653 -6.180 -10.702 1.00 77.81 202 THR A O 1
ATOM 1602 N N . CYS A 1 203 ? 15.501 -7.859 -9.465 1.00 76.38 203 CYS A N 1
ATOM 1603 C CA . CYS A 1 203 ? 16.476 -7.070 -8.722 1.00 76.38 203 CYS A CA 1
ATOM 1604 C C . CYS A 1 203 ? 17.879 -7.632 -8.979 1.00 76.38 203 CYS A C 1
ATOM 1606 O O . CYS A 1 203 ? 18.289 -8.599 -8.338 1.00 76.38 203 CYS A O 1
ATOM 1608 N N . ARG A 1 204 ? 18.592 -7.121 -9.990 1.00 77.25 204 ARG A N 1
ATOM 1609 C CA . ARG A 1 204 ? 19.935 -7.616 -10.344 1.00 77.25 204 ARG A CA 1
ATOM 1610 C C . ARG A 1 204 ? 20.903 -6.470 -10.588 1.00 77.25 204 ARG A C 1
ATOM 1612 O O . ARG A 1 204 ? 20.642 -5.604 -11.422 1.00 77.25 204 ARG A O 1
ATOM 1619 N N . GLN A 1 205 ? 22.042 -6.513 -9.900 1.00 74.38 205 GLN A N 1
ATOM 1620 C CA . GLN A 1 205 ? 23.119 -5.545 -10.078 1.00 74.38 205 GLN A CA 1
ATOM 1621 C C . GLN A 1 205 ? 23.636 -5.580 -11.524 1.00 74.38 205 GLN A C 1
ATOM 1623 O O . GLN A 1 205 ? 23.829 -6.650 -12.101 1.00 74.38 205 GLN A O 1
ATOM 1628 N N . GLY A 1 206 ? 23.814 -4.404 -12.128 1.00 73.19 206 GLY A N 1
ATOM 1629 C CA . GLY A 1 206 ? 24.257 -4.268 -13.520 1.00 73.19 206 GLY A CA 1
ATOM 1630 C C . GLY A 1 206 ? 23.189 -4.568 -14.581 1.00 73.19 206 GLY A C 1
ATOM 1631 O O . GLY A 1 206 ? 23.469 -4.401 -15.769 1.00 73.19 206 GLY A O 1
ATOM 1632 N N . SER A 1 207 ? 21.970 -4.969 -14.191 1.00 79.56 207 SER A N 1
ATOM 1633 C CA . SER A 1 207 ? 20.844 -5.044 -15.127 1.00 79.56 207 SER A CA 1
ATOM 1634 C C . SER A 1 207 ? 20.499 -3.650 -15.642 1.00 79.56 207 SER A C 1
ATOM 1636 O O . SER A 1 207 ? 20.513 -2.688 -14.878 1.00 79.56 207 SER A O 1
ATOM 1638 N N . ARG A 1 208 ? 20.160 -3.551 -16.930 1.00 85.31 208 ARG A N 1
ATOM 1639 C CA . ARG A 1 208 ? 19.558 -2.344 -17.532 1.00 85.31 208 ARG A CA 1
ATOM 1640 C C . ARG A 1 208 ? 18.047 -2.444 -17.711 1.00 85.31 208 ARG A C 1
ATOM 1642 O O . ARG A 1 208 ? 17.395 -1.492 -18.125 1.00 85.31 208 ARG A O 1
ATOM 1649 N N . VAL A 1 209 ? 17.525 -3.619 -17.378 1.00 88.25 209 VAL A N 1
ATOM 1650 C CA . VAL A 1 209 ? 16.116 -3.955 -17.450 1.00 88.25 209 VAL A CA 1
ATOM 1651 C C . VAL A 1 209 ? 15.570 -4.062 -16.034 1.00 88.25 209 VAL A C 1
ATOM 1653 O O . VAL A 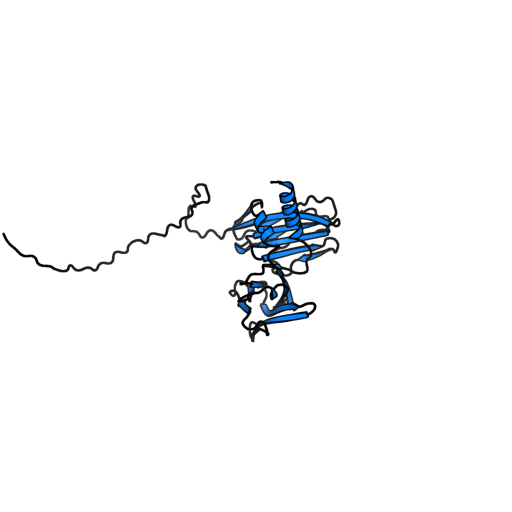1 209 ? 16.155 -4.748 -15.189 1.00 88.25 209 VAL A O 1
ATOM 1656 N N . SER A 1 210 ? 14.416 -3.450 -15.811 1.00 89.50 210 SER A N 1
ATOM 1657 C CA . SER A 1 210 ? 13.544 -3.718 -14.676 1.00 89.50 210 SER A CA 1
ATOM 1658 C C . SER A 1 210 ? 12.265 -4.387 -15.170 1.00 89.50 210 SER A C 1
ATOM 1660 O O . SER A 1 210 ? 11.622 -3.899 -16.098 1.00 89.50 210 SER A O 1
ATOM 1662 N N . ILE A 1 211 ? 11.902 -5.517 -14.570 1.00 90.31 211 ILE A N 1
ATOM 1663 C CA . ILE A 1 211 ? 10.697 -6.275 -14.906 1.00 90.31 211 ILE A CA 1
ATOM 1664 C C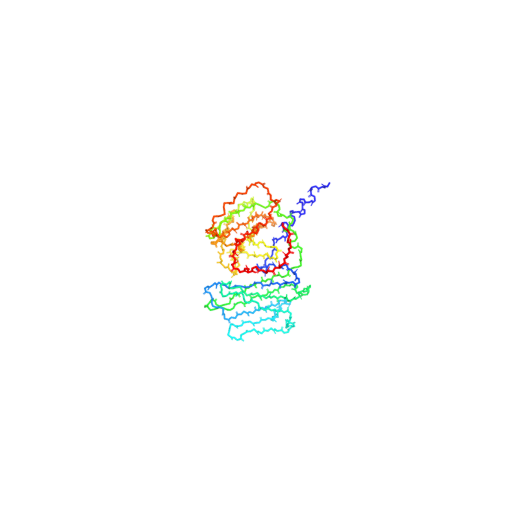 . ILE A 1 211 ? 9.803 -6.324 -13.675 1.00 90.31 211 ILE A C 1
ATOM 1666 O O . ILE A 1 211 ? 10.293 -6.677 -12.606 1.00 90.31 211 ILE A O 1
ATOM 1670 N N . LEU A 1 212 ? 8.514 -6.032 -13.839 1.00 91.81 212 LEU A N 1
ATOM 1671 C CA . LEU A 1 212 ? 7.465 -6.282 -12.852 1.00 91.81 212 LEU A CA 1
ATOM 1672 C C . LEU A 1 212 ? 6.520 -7.359 -13.388 1.00 91.81 212 LEU A C 1
ATOM 1674 O O . LEU A 1 212 ? 5.967 -7.221 -14.480 1.00 91.81 212 LEU A O 1
ATOM 1678 N N . PHE A 1 213 ? 6.312 -8.417 -12.612 1.00 91.62 213 PHE A N 1
ATOM 1679 C CA . PHE A 1 213 ? 5.382 -9.492 -12.934 1.00 91.62 213 PHE A CA 1
ATOM 1680 C C . PHE A 1 213 ? 4.143 -9.426 -12.041 1.00 91.62 213 PHE A C 1
ATOM 1682 O O . PHE A 1 213 ? 4.253 -9.390 -10.814 1.00 91.62 213 PHE A O 1
ATOM 1689 N N . ILE A 1 214 ? 2.969 -9.452 -12.670 1.00 91.69 214 ILE A N 1
ATOM 1690 C CA . ILE A 1 214 ? 1.654 -9.387 -12.033 1.00 91.69 214 ILE A CA 1
ATOM 1691 C C . ILE A 1 214 ? 0.850 -10.623 -12.475 1.00 91.69 214 ILE A C 1
ATOM 1693 O O . ILE A 1 214 ? 0.321 -10.648 -13.591 1.00 91.69 214 ILE A O 1
ATOM 1697 N N . PRO A 1 215 ? 0.776 -11.681 -11.652 1.00 90.38 215 PRO A N 1
ATOM 1698 C CA . PRO A 1 215 ? 0.020 -12.882 -11.973 1.00 90.38 215 PRO A CA 1
ATOM 1699 C C . PRO A 1 215 ? -1.483 -12.672 -11.799 1.00 90.38 215 PRO A C 1
ATOM 1701 O O . PRO A 1 215 ? -1.913 -11.970 -10.885 1.00 90.38 215 PRO A O 1
ATOM 1704 N N . ASN A 1 216 ? -2.267 -13.385 -12.610 1.00 89.38 216 ASN A N 1
ATOM 1705 C CA . ASN A 1 216 ? -3.713 -13.544 -12.458 1.00 89.38 216 ASN A CA 1
ATOM 1706 C C . ASN A 1 216 ? -4.442 -12.209 -12.208 1.00 89.38 216 ASN A C 1
ATOM 1708 O O . ASN A 1 216 ? -5.085 -12.013 -11.173 1.00 89.38 216 ASN A O 1
ATOM 1712 N N . VAL A 1 217 ? -4.298 -11.266 -13.142 1.00 90.50 217 VAL A N 1
ATOM 1713 C CA . VAL A 1 217 ? -4.813 -9.904 -12.974 1.00 90.50 217 VAL A CA 1
ATOM 1714 C C . VAL A 1 217 ? -6.336 -9.866 -12.840 1.00 90.50 217 VAL A C 1
ATOM 1716 O O . VAL A 1 217 ? -7.082 -10.586 -13.511 1.00 90.50 217 VAL A O 1
ATOM 1719 N N . THR A 1 218 ? -6.821 -8.964 -11.995 1.00 89.56 218 THR A N 1
ATOM 1720 C CA . THR A 1 218 ? -8.248 -8.680 -11.806 1.00 89.56 218 THR A CA 1
ATOM 1721 C C . THR A 1 218 ? -8.556 -7.240 -12.200 1.00 89.56 218 THR A C 1
ATOM 1723 O O . THR A 1 218 ? -7.656 -6.426 -12.392 1.00 89.56 218 THR A O 1
ATOM 1726 N N . VAL A 1 219 ? -9.841 -6.888 -12.288 1.00 89.38 219 VAL A N 1
ATOM 1727 C CA . VAL A 1 219 ? -10.271 -5.513 -12.607 1.00 89.38 219 VAL A CA 1
ATOM 1728 C C . VAL A 1 219 ? -9.677 -4.483 -11.629 1.00 89.38 219 VAL A C 1
ATOM 1730 O O . VAL A 1 219 ? -9.344 -3.375 -12.045 1.00 89.38 219 VAL A O 1
ATOM 1733 N N . SER A 1 220 ? -9.454 -4.863 -10.362 1.00 86.00 220 SER A N 1
ATOM 1734 C CA . SER A 1 220 ? -8.813 -4.022 -9.334 1.00 86.00 220 SER A CA 1
ATOM 1735 C C . SER A 1 220 ? -7.318 -3.759 -9.566 1.00 86.00 220 SER A C 1
ATOM 1737 O O . SER A 1 220 ? -6.727 -2.932 -8.872 1.00 86.00 220 SER A O 1
ATOM 1739 N N . GLU A 1 221 ? -6.682 -4.450 -10.515 1.00 89.56 221 GLU A N 1
ATOM 1740 C CA . GLU A 1 221 ? -5.318 -4.140 -10.963 1.00 89.56 221 GLU A CA 1
ATOM 1741 C C . GLU A 1 221 ? -5.272 -3.036 -12.024 1.00 89.56 221 GLU A C 1
ATOM 1743 O O . GLU A 1 221 ? -4.193 -2.572 -12.375 1.00 89.56 221 GLU A O 1
ATOM 1748 N N . SER A 1 222 ? -6.417 -2.544 -12.504 1.00 91.62 222 SER A N 1
ATOM 1749 C CA . SER A 1 222 ? -6.429 -1.413 -13.436 1.00 91.62 222 SER A CA 1
ATOM 1750 C C . SER A 1 222 ? -5.922 -0.142 -12.747 1.00 91.62 222 SER A C 1
ATOM 1752 O O . SER A 1 222 ? -6.564 0.379 -11.835 1.00 91.62 222 SER A O 1
ATOM 1754 N N . ALA A 1 223 ? -4.759 0.348 -13.170 1.00 91.56 223 ALA A N 1
ATOM 1755 C CA . ALA A 1 223 ? -4.061 1.485 -12.576 1.00 91.56 223 ALA A CA 1
ATOM 1756 C C . ALA A 1 223 ? -2.957 1.997 -13.516 1.00 91.56 223 ALA A C 1
ATOM 1758 O O . ALA A 1 223 ? -2.677 1.403 -14.561 1.00 91.56 223 ALA A O 1
ATOM 1759 N N . ILE A 1 224 ? -2.306 3.098 -13.138 1.00 91.19 224 ILE A N 1
ATOM 1760 C CA . ILE A 1 224 ? -1.040 3.504 -13.756 1.00 91.19 224 ILE A CA 1
ATOM 1761 C C . ILE A 1 224 ? 0.086 2.823 -12.981 1.00 91.19 224 ILE A C 1
ATOM 1763 O O . ILE A 1 224 ? 0.159 2.950 -11.765 1.00 91.19 224 ILE A O 1
ATOM 1767 N N . TYR A 1 225 ? 0.974 2.122 -13.671 1.00 91.62 225 TYR A N 1
ATOM 1768 C CA . TYR A 1 225 ? 2.189 1.564 -13.087 1.00 91.62 225 TYR A CA 1
ATOM 1769 C C . TYR A 1 225 ? 3.364 2.453 -13.471 1.00 91.62 225 TYR A C 1
ATOM 1771 O O . TYR A 1 225 ? 3.526 2.787 -14.645 1.00 91.62 225 TYR A O 1
ATOM 1779 N N . CYS A 1 226 ? 4.165 2.842 -12.483 1.00 90.12 226 CYS A N 1
ATOM 1780 C CA . CYS A 1 226 ? 5.332 3.696 -12.659 1.00 90.12 226 CYS A CA 1
ATOM 1781 C C . CYS A 1 226 ? 6.586 2.960 -12.189 1.00 90.12 226 CYS A C 1
ATOM 1783 O O . CYS A 1 226 ? 6.618 2.454 -11.071 1.00 90.12 226 CYS A O 1
ATOM 1785 N N . CYS A 1 227 ? 7.619 2.912 -13.025 1.00 90.19 227 CYS A N 1
ATOM 1786 C CA . CYS A 1 227 ? 8.959 2.511 -12.620 1.00 90.19 227 CYS A CA 1
ATOM 1787 C C . CYS A 1 227 ? 9.830 3.760 -12.513 1.00 90.19 227 CYS A C 1
ATOM 1789 O O . CYS A 1 227 ? 10.010 4.454 -13.513 1.00 90.19 227 CYS A O 1
ATOM 1791 N N . LEU A 1 228 ? 10.417 4.010 -11.344 1.00 88.50 228 LEU A N 1
ATOM 1792 C CA . LEU A 1 228 ? 11.461 5.010 -11.144 1.00 88.50 228 LEU A CA 1
ATOM 1793 C C . LEU A 1 228 ? 12.820 4.324 -11.032 1.00 88.50 228 LEU A C 1
ATOM 1795 O O . LEU A 1 228 ? 12.979 3.369 -10.275 1.00 88.50 228 LEU A O 1
ATOM 1799 N N . VAL A 1 229 ? 13.808 4.863 -11.735 1.00 88.25 229 VAL A N 1
ATOM 1800 C CA . VAL A 1 229 ? 15.212 4.471 -11.635 1.00 88.25 229 VAL A CA 1
ATOM 1801 C C . VAL A 1 229 ? 16.032 5.690 -11.217 1.00 88.25 229 VAL A C 1
ATOM 1803 O O . VAL A 1 229 ? 15.899 6.756 -11.817 1.00 88.25 229 VAL A O 1
ATOM 1806 N N . GLU A 1 230 ? 16.877 5.540 -10.198 1.00 88.00 230 GLU A N 1
ATOM 1807 C CA . GLU A 1 230 ? 17.817 6.569 -9.737 1.00 88.00 230 GLU A CA 1
ATOM 1808 C C . GLU A 1 230 ? 19.251 6.068 -9.915 1.00 88.00 230 GLU A C 1
ATOM 1810 O O . GLU A 1 230 ? 19.606 4.989 -9.438 1.00 88.00 230 GLU A O 1
ATOM 1815 N N . ALA A 1 231 ? 20.096 6.849 -10.586 1.00 87.81 231 ALA A N 1
ATOM 1816 C CA . ALA A 1 231 ? 21.528 6.583 -10.682 1.00 87.81 231 ALA A CA 1
ATOM 1817 C C . ALA A 1 231 ? 22.277 7.080 -9.442 1.00 87.81 231 ALA A C 1
ATOM 1819 O O . ALA A 1 231 ? 21.827 7.977 -8.732 1.00 87.81 231 ALA A O 1
ATOM 1820 N N . THR A 1 232 ? 23.486 6.568 -9.211 1.00 86.50 232 THR A N 1
ATOM 1821 C CA . THR A 1 232 ? 24.347 7.047 -8.110 1.00 86.50 232 THR A CA 1
ATOM 1822 C C . THR A 1 232 ? 24.729 8.523 -8.237 1.00 86.50 232 THR A C 1
ATOM 1824 O O . THR A 1 232 ? 25.073 9.158 -7.245 1.00 86.50 232 THR A O 1
ATOM 1827 N N . THR A 1 233 ? 24.649 9.078 -9.447 1.00 87.31 233 THR A N 1
ATOM 1828 C CA . THR A 1 233 ? 24.861 10.500 -9.743 1.00 87.31 233 THR A CA 1
ATOM 1829 C C . THR A 1 233 ? 23.675 11.383 -9.341 1.00 87.31 233 THR A C 1
ATOM 1831 O O . THR A 1 233 ? 23.779 12.604 -9.428 1.00 87.31 233 THR A O 1
ATOM 1834 N N . GLY A 1 234 ? 22.545 10.790 -8.936 1.00 84.75 234 GLY A N 1
ATOM 1835 C CA . GLY A 1 234 ? 21.284 11.482 -8.655 1.00 84.75 234 GLY A CA 1
ATOM 1836 C C . GLY A 1 234 ? 20.424 11.753 -9.894 1.00 84.75 234 GLY A C 1
ATOM 1837 O O . GLY A 1 234 ? 19.342 12.329 -9.777 1.00 84.75 234 GLY A O 1
ATOM 1838 N N . GLU A 1 235 ? 20.873 11.348 -11.087 1.00 87.06 235 GLU A N 1
ATOM 1839 C CA . GLU A 1 235 ? 20.027 11.342 -12.283 1.00 87.06 235 GLU A CA 1
ATOM 1840 C C . GLU A 1 235 ? 18.842 10.385 -12.069 1.00 87.06 235 GLU A C 1
ATOM 1842 O O . GLU A 1 235 ? 18.988 9.344 -11.429 1.00 87.06 235 GLU A O 1
ATOM 1847 N N . LYS A 1 236 ? 17.666 10.738 -12.593 1.00 86.12 236 LYS A N 1
ATOM 1848 C CA . LYS A 1 236 ? 16.442 9.941 -12.464 1.00 86.12 236 LYS A CA 1
ATOM 1849 C C . LYS A 1 236 ? 15.796 9.731 -13.825 1.00 86.12 236 LYS A C 1
ATOM 1851 O O . LYS A 1 236 ? 15.693 10.682 -14.600 1.00 86.12 236 LYS A O 1
ATOM 1856 N N . GLU A 1 237 ? 15.310 8.521 -14.067 1.00 87.50 237 GLU A N 1
ATOM 1857 C CA . GLU A 1 237 ? 14.554 8.126 -15.259 1.00 87.50 237 GLU A CA 1
ATOM 1858 C C . GLU A 1 237 ? 13.251 7.445 -14.816 1.00 87.50 237 GLU A C 1
ATOM 1860 O O . GLU A 1 237 ? 13.239 6.722 -13.818 1.00 87.50 237 GLU A O 1
ATOM 1865 N N . SER A 1 238 ? 12.151 7.654 -15.541 1.00 87.75 238 SER A N 1
ATOM 1866 C CA . SER A 1 238 ? 10.854 7.067 -15.189 1.00 87.75 238 SER A CA 1
ATOM 1867 C C . SER A 1 238 ? 10.118 6.510 -16.398 1.00 87.75 238 SER A C 1
ATOM 1869 O O . SER A 1 238 ? 10.106 7.136 -17.457 1.00 87.75 238 SER A O 1
ATOM 1871 N N . TYR A 1 239 ? 9.422 5.395 -16.202 1.00 88.81 239 TYR A N 1
ATOM 1872 C CA . TYR A 1 239 ? 8.528 4.782 -17.180 1.00 88.81 239 TYR A CA 1
ATOM 1873 C C . TYR A 1 239 ? 7.133 4.620 -16.598 1.00 88.81 239 TYR A C 1
ATOM 1875 O O . TYR A 1 239 ? 6.992 4.177 -15.462 1.00 88.81 239 TYR A O 1
ATOM 1883 N N . MET A 1 240 ? 6.109 4.952 -17.382 1.00 90.56 240 MET A N 1
ATOM 1884 C CA . MET A 1 240 ? 4.711 4.821 -16.982 1.00 90.56 240 MET A CA 1
ATOM 1885 C C . MET A 1 240 ? 3.920 4.030 -18.019 1.00 90.56 240 MET A C 1
ATOM 1887 O O . MET A 1 240 ? 4.117 4.194 -19.222 1.00 90.56 240 MET A O 1
ATOM 1891 N N . VAL A 1 241 ? 2.986 3.210 -17.543 1.00 92.12 241 VAL A N 1
ATOM 1892 C CA . VAL A 1 241 ? 2.033 2.465 -18.374 1.00 92.12 241 VAL A CA 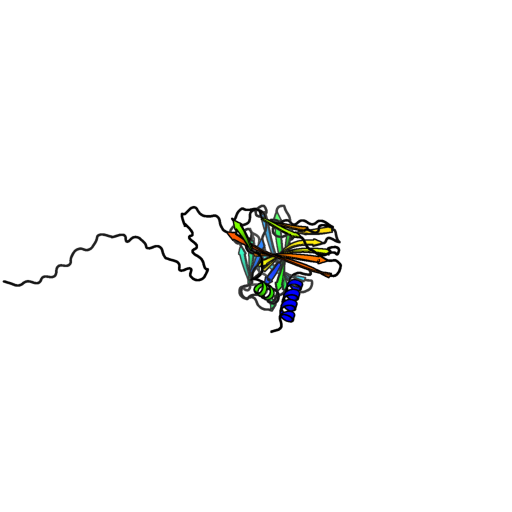1
ATOM 1893 C C . VAL A 1 241 ? 0.688 2.371 -17.666 1.00 92.12 241 VAL A C 1
ATOM 1895 O O . VAL A 1 241 ? 0.620 2.148 -16.458 1.00 92.12 241 VAL A O 1
ATOM 1898 N N . ARG A 1 242 ? -0.401 2.547 -18.412 1.00 92.81 242 ARG A N 1
ATOM 1899 C CA . ARG A 1 242 ? -1.767 2.394 -17.915 1.00 92.81 242 ARG A CA 1
ATOM 1900 C C . ARG A 1 242 ? -2.236 0.974 -18.198 1.00 92.81 242 ARG A C 1
ATOM 1902 O O . ARG A 1 242 ? -2.441 0.618 -19.352 1.00 92.81 242 ARG A O 1
ATOM 1909 N N . LEU A 1 243 ? -2.421 0.173 -17.154 1.00 93.81 243 LEU A N 1
ATOM 1910 C CA . LEU A 1 243 ? -3.011 -1.158 -17.270 1.00 93.81 243 LEU A CA 1
ATOM 1911 C C . LEU A 1 243 ? -4.538 -1.050 -17.193 1.00 93.81 243 LEU A C 1
ATOM 1913 O O . LEU A 1 243 ? -5.074 -0.464 -16.251 1.00 93.81 243 LEU A O 1
ATOM 1917 N N . ILE A 1 244 ? -5.233 -1.643 -18.161 1.00 94.06 244 ILE A N 1
ATOM 1918 C CA . ILE A 1 244 ? -6.696 -1.731 -18.210 1.00 94.06 244 ILE A CA 1
ATOM 1919 C C . ILE A 1 244 ? -7.078 -3.210 -18.270 1.00 94.06 244 ILE A C 1
ATOM 1921 O O . ILE A 1 244 ? -6.755 -3.901 -19.238 1.00 94.06 244 ILE A O 1
ATOM 1925 N N . VAL A 1 245 ? -7.767 -3.698 -17.236 1.00 94.19 245 VAL A N 1
ATOM 1926 C CA . VAL A 1 245 ? -8.191 -5.100 -17.122 1.00 94.19 245 VAL A CA 1
ATOM 1927 C C . VAL A 1 245 ? -9.710 -5.192 -17.230 1.00 94.19 245 VAL A C 1
ATOM 1929 O O . VAL A 1 245 ? -10.434 -4.663 -16.384 1.00 94.19 245 VAL A O 1
ATOM 1932 N N . TYR A 1 246 ? -10.214 -5.902 -18.238 1.00 91.81 246 TYR A N 1
ATOM 1933 C CA . TYR A 1 246 ? -11.649 -6.159 -18.377 1.00 91.81 246 TYR A CA 1
ATOM 1934 C C . TYR A 1 246 ? -12.085 -7.409 -17.610 1.00 91.81 246 TYR A C 1
ATOM 1936 O O . TYR A 1 246 ? -11.367 -8.408 -17.550 1.00 91.81 246 TYR A O 1
ATOM 1944 N N . GLY A 1 247 ? -13.289 -7.363 -17.034 1.00 83.50 247 GLY A N 1
ATOM 1945 C CA . GLY A 1 247 ? -13.901 -8.520 -16.382 1.00 83.50 247 GLY A CA 1
ATOM 1946 C C . GLY A 1 247 ? -14.196 -9.658 -17.370 1.00 83.50 247 GLY A C 1
ATOM 1947 O O . GLY A 1 247 ? -14.243 -9.427 -18.581 1.00 83.50 247 GLY A O 1
ATOM 1948 N N . PRO A 1 248 ? -14.411 -10.891 -16.878 1.00 73.38 248 PRO A N 1
ATOM 1949 C CA . PRO A 1 248 ? -14.737 -12.020 -17.740 1.00 73.38 248 PRO A CA 1
ATOM 1950 C C . PRO A 1 248 ? -15.989 -11.712 -18.567 1.00 73.38 248 PRO A C 1
ATOM 1952 O O . PRO A 1 248 ? -16.990 -11.221 -18.036 1.00 73.38 248 PRO A O 1
ATOM 1955 N N . LYS A 1 249 ? -15.941 -12.019 -19.869 1.00 58.59 249 LYS A N 1
ATOM 1956 C CA . LYS A 1 249 ? -17.118 -11.964 -20.742 1.00 58.59 249 LYS A CA 1
ATOM 1957 C C . LYS A 1 249 ? -18.132 -12.972 -20.210 1.00 58.59 249 LYS A C 1
ATOM 1959 O O . LYS A 1 249 ? -18.000 -14.168 -20.453 1.00 58.59 249 LYS A O 1
ATOM 1964 N N . GLN A 1 250 ? -19.125 -12.512 -19.453 1.00 50.19 250 GLN A N 1
ATOM 1965 C CA . GLN A 1 250 ? -20.257 -13.368 -19.132 1.00 50.19 250 GLN A CA 1
ATOM 1966 C C . GLN A 1 250 ? -20.963 -13.696 -20.446 1.00 50.19 250 GLN A C 1
ATOM 1968 O O . GLN A 1 250 ? -21.291 -12.793 -21.215 1.00 50.19 250 GLN A O 1
ATOM 1973 N N . GLY A 1 251 ? -21.110 -14.990 -20.733 1.00 43.84 251 GLY A N 1
ATOM 1974 C CA . GLY A 1 251 ? -21.721 -15.508 -21.950 1.00 43.84 251 GLY A CA 1
ATOM 1975 C C . GLY A 1 251 ? -23.171 -15.054 -22.088 1.00 43.84 251 GLY A C 1
ATOM 1976 O O . GLY A 1 251 ? -24.095 -15.749 -21.691 1.00 43.84 251 GLY A O 1
ATOM 1977 N N . GLY A 1 252 ? -23.356 -13.883 -22.677 1.00 37.75 252 GLY A N 1
ATOM 1978 C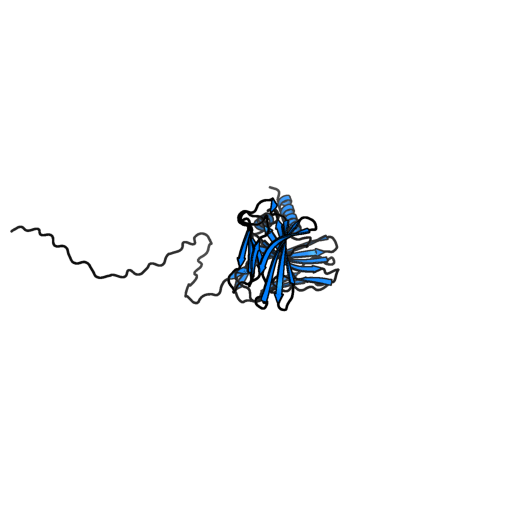 CA . GLY A 1 252 ? -24.606 -13.373 -23.201 1.00 37.75 252 GLY A CA 1
ATOM 1979 C C . GLY A 1 252 ? -24.250 -12.605 -24.460 1.00 37.75 252 GLY A C 1
ATOM 1980 O O . GLY A 1 252 ? -23.393 -11.726 -24.419 1.00 37.75 252 GLY A O 1
ATOM 1981 N N . ASN A 1 253 ? -24.848 -12.985 -25.588 1.00 41.41 253 ASN A N 1
ATOM 1982 C CA . ASN A 1 253 ? -24.676 -12.319 -26.876 1.00 41.41 253 ASN A CA 1
ATOM 1983 C C . ASN A 1 253 ? -24.965 -10.815 -26.739 1.00 41.41 253 ASN A C 1
ATOM 1985 O O . ASN A 1 253 ? -26.104 -10.373 -26.860 1.00 41.41 253 ASN A O 1
ATOM 1989 N N . ILE A 1 254 ? -23.923 -10.022 -26.519 1.00 40.97 254 ILE A N 1
ATOM 1990 C CA . ILE A 1 254 ? -23.913 -8.601 -26.826 1.00 40.97 254 ILE A CA 1
ATOM 1991 C C . ILE A 1 254 ? -22.843 -8.456 -27.890 1.00 40.97 254 ILE A C 1
ATOM 1993 O O . ILE A 1 254 ? -21.647 -8.362 -27.615 1.00 40.97 254 ILE A O 1
ATOM 1997 N N . GLN A 1 255 ? -23.294 -8.505 -29.138 1.00 34.28 255 GLN A N 1
ATOM 1998 C CA . GLN A 1 255 ? -22.507 -8.062 -30.270 1.00 34.28 255 GLN A CA 1
ATOM 1999 C C . GLN A 1 255 ? -22.234 -6.570 -30.049 1.00 34.28 255 GLN A C 1
ATOM 2001 O O . GLN A 1 255 ? -23.083 -5.722 -30.317 1.00 34.28 255 GLN A O 1
ATOM 2006 N N . MET A 1 256 ? -21.075 -6.249 -29.474 1.00 32.91 256 MET A N 1
ATOM 2007 C CA . MET A 1 256 ? -20.639 -4.872 -29.286 1.00 32.91 256 MET A CA 1
ATOM 2008 C C . MET A 1 256 ? -20.212 -4.334 -30.655 1.00 32.91 256 MET A C 1
ATOM 2010 O O . MET A 1 256 ? -19.048 -4.389 -31.044 1.00 32.91 256 MET A O 1
ATOM 2014 N N . ALA A 1 257 ? -21.184 -3.861 -31.430 1.00 32.28 257 ALA A N 1
ATOM 2015 C CA . ALA A 1 257 ? -20.920 -3.005 -32.572 1.00 32.28 257 ALA A CA 1
ATOM 2016 C C . ALA A 1 257 ? -20.554 -1.612 -32.038 1.00 32.28 257 ALA A C 1
ATOM 2018 O O . ALA A 1 257 ? -21.405 -0.736 -31.9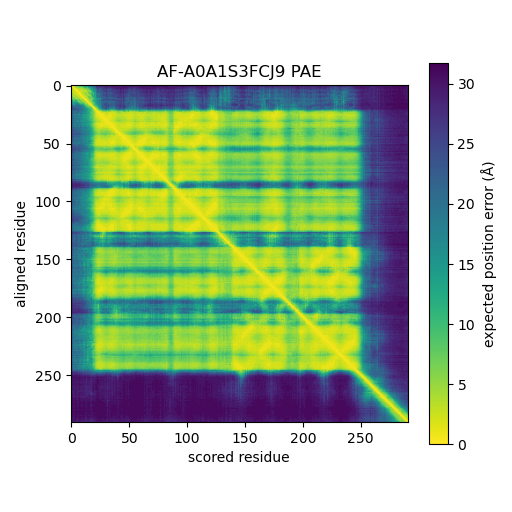18 1.00 32.28 257 ALA A O 1
ATOM 2019 N N . CYS A 1 258 ? -19.282 -1.402 -31.697 1.00 31.75 258 CYS A N 1
ATOM 2020 C CA . CYS A 1 258 ? -18.747 -0.055 -31.518 1.00 31.75 258 CYS A CA 1
ATOM 2021 C C . CYS A 1 258 ? -18.591 0.598 -32.899 1.00 31.75 258 CYS A C 1
ATOM 2023 O O . CYS A 1 258 ? -17.538 0.528 -33.533 1.00 31.75 258 CYS A O 1
ATOM 2025 N N . LEU A 1 259 ? -19.657 1.235 -33.386 1.00 38.53 259 LEU A N 1
ATOM 2026 C CA . LEU A 1 259 ? -19.551 2.246 -34.434 1.00 38.53 259 LEU A CA 1
ATOM 2027 C C . LEU A 1 259 ? -18.902 3.493 -33.817 1.00 38.53 259 LEU A C 1
ATOM 2029 O O . LEU A 1 259 ? -19.529 4.211 -33.055 1.00 38.53 259 LEU A O 1
ATOM 2033 N N . LYS A 1 260 ? -17.611 3.667 -34.120 1.00 36.03 260 LYS A N 1
ATOM 2034 C CA . LYS A 1 260 ? -16.786 4.889 -34.076 1.00 36.03 260 LYS A CA 1
ATOM 2035 C C . LYS A 1 260 ? -17.328 6.078 -33.242 1.00 36.03 260 LYS A C 1
ATOM 2037 O O . LYS A 1 260 ? -18.221 6.785 -33.695 1.00 36.03 260 LYS A O 1
ATOM 2042 N N . SER A 1 261 ? -16.593 6.388 -32.162 1.00 32.50 261 SER A N 1
ATOM 2043 C CA . SER A 1 261 ? -16.511 7.642 -31.365 1.00 32.50 261 SER A CA 1
ATOM 2044 C C . SER A 1 261 ? -17.186 7.649 -29.969 1.00 32.50 261 SER A C 1
ATOM 2046 O O . SER A 1 261 ? -18.220 7.012 -29.794 1.00 32.50 261 SER A O 1
ATOM 2048 N N . PRO A 1 262 ? -16.595 8.316 -28.943 1.00 35.81 262 PRO A N 1
ATOM 2049 C CA . PRO A 1 262 ? -16.869 8.075 -27.518 1.00 35.81 262 PRO A CA 1
ATOM 2050 C C . PRO A 1 262 ? -17.758 9.144 -26.852 1.00 35.81 262 PRO A C 1
ATOM 2052 O O . PRO A 1 262 ? -17.561 9.489 -25.690 1.00 35.81 262 PRO A O 1
ATOM 2055 N N . LEU A 1 263 ? -18.746 9.685 -27.564 1.00 34.81 263 LEU A N 1
ATOM 2056 C CA . LEU A 1 263 ? -19.639 10.728 -27.046 1.00 34.81 263 LEU A CA 1
ATOM 2057 C C . LEU A 1 263 ? -21.095 10.430 -27.426 1.00 34.81 263 LEU A C 1
ATOM 2059 O O . LEU A 1 263 ? -21.663 11.164 -28.213 1.00 34.81 263 LEU A O 1
ATOM 2063 N N . GLU A 1 264 ? -21.664 9.331 -26.912 1.00 36.28 264 GLU A N 1
ATOM 2064 C CA . GLU A 1 264 ? -23.107 9.161 -26.613 1.00 36.28 264 GLU A CA 1
ATOM 2065 C C . GLU A 1 264 ? -23.425 7.698 -26.251 1.00 36.28 264 GLU A C 1
ATOM 2067 O O . GLU A 1 264 ? -23.960 6.922 -27.040 1.00 36.28 264 GLU A O 1
ATOM 2072 N N . CYS A 1 265 ? -23.139 7.302 -25.010 1.00 31.34 265 CYS A N 1
ATOM 2073 C CA . CYS A 1 265 ? -23.725 6.084 -24.448 1.00 31.34 265 CYS A CA 1
ATOM 2074 C C . CYS A 1 265 ? -25.054 6.439 -23.768 1.00 31.34 265 CYS A C 1
ATOM 2076 O O . CYS A 1 265 ? -25.077 6.828 -22.602 1.00 31.34 265 CYS A O 1
ATOM 2078 N N . ARG A 1 266 ? -26.176 6.304 -24.487 1.00 31.72 266 ARG A N 1
ATOM 2079 C CA . ARG A 1 266 ? -27.513 6.242 -23.868 1.00 31.72 266 ARG A CA 1
ATOM 2080 C C . ARG A 1 266 ? -27.855 4.789 -23.561 1.00 31.72 266 ARG A C 1
ATOM 2082 O O . ARG A 1 266 ? -27.898 3.956 -24.462 1.00 31.72 266 ARG A O 1
ATOM 2089 N N . ILE A 1 267 ? -28.142 4.501 -22.295 1.00 34.56 267 ILE A N 1
ATOM 2090 C CA . ILE A 1 267 ? -28.706 3.220 -21.861 1.00 34.56 267 ILE A CA 1
ATOM 2091 C C . ILE A 1 267 ? -30.105 3.102 -22.487 1.00 34.56 267 ILE A C 1
ATOM 2093 O O . ILE A 1 267 ? -30.975 3.923 -22.202 1.00 34.56 267 ILE A O 1
ATOM 2097 N N . ARG A 1 268 ? -30.332 2.112 -23.360 1.00 30.81 268 ARG A N 1
ATOM 2098 C CA . ARG A 1 268 ? -31.697 1.672 -23.684 1.00 30.81 268 ARG A CA 1
ATOM 2099 C C . ARG A 1 268 ? -32.135 0.710 -22.589 1.00 30.81 268 ARG A C 1
ATOM 2101 O O . ARG A 1 268 ? -31.545 -0.358 -22.451 1.00 30.81 268 ARG A O 1
ATOM 2108 N N . GLU A 1 269 ? -33.147 1.094 -21.819 1.00 30.59 269 GLU A N 1
ATOM 2109 C CA . GLU A 1 269 ? -33.832 0.163 -20.924 1.00 30.59 269 GLU A CA 1
ATOM 2110 C C . GLU A 1 269 ? -34.496 -0.964 -21.737 1.00 30.59 269 GLU A C 1
ATOM 2112 O O . GLU A 1 269 ? -34.984 -0.716 -22.848 1.00 30.59 269 GLU A O 1
ATOM 2117 N N . PRO A 1 270 ? -34.525 -2.206 -21.221 1.00 33.56 270 PRO A N 1
ATOM 2118 C CA . PRO A 1 270 ? -35.223 -3.301 -21.876 1.00 33.56 270 PRO A CA 1
ATOM 2119 C C . PRO A 1 270 ? -36.730 -3.036 -21.824 1.00 33.56 270 PRO A C 1
ATOM 2121 O O . PRO A 1 270 ? -37.306 -2.925 -20.744 1.00 33.56 270 PRO A O 1
ATOM 2124 N N . THR A 1 271 ? -37.390 -2.969 -22.980 1.00 33.72 271 THR A N 1
ATOM 2125 C CA . THR A 1 271 ? -38.856 -2.985 -23.040 1.00 33.72 271 THR A CA 1
ATOM 2126 C C . THR A 1 271 ? -39.360 -4.313 -22.488 1.00 33.72 271 THR A C 1
ATOM 2128 O O . THR A 1 271 ? -39.131 -5.368 -23.084 1.00 33.72 271 THR A O 1
ATOM 2131 N N . THR A 1 272 ? -40.034 -4.260 -21.343 1.00 33.16 272 THR A N 1
ATOM 2132 C CA . THR A 1 272 ? -40.784 -5.379 -20.776 1.00 33.16 272 THR A CA 1
ATOM 2133 C C . THR A 1 272 ? -41.920 -5.777 -21.727 1.00 33.16 272 THR A C 1
ATOM 2135 O O . THR A 1 272 ? -42.631 -4.904 -22.229 1.00 33.16 272 THR A O 1
ATOM 2138 N N . PRO A 1 273 ? -42.125 -7.076 -22.006 1.00 34.50 273 PRO A N 1
ATOM 2139 C CA . PRO A 1 273 ? -43.291 -7.520 -22.754 1.00 34.50 273 PRO A CA 1
ATOM 2140 C C . PRO A 1 273 ? -44.542 -7.392 -21.876 1.00 34.50 273 PRO A C 1
ATOM 2142 O O . PRO A 1 273 ? -44.592 -7.878 -20.747 1.00 34.50 273 PRO A O 1
ATOM 2145 N N . GLU A 1 274 ? -45.547 -6.707 -22.411 1.00 30.91 274 GLU A N 1
ATOM 2146 C CA . GLU A 1 274 ? -46.837 -6.445 -21.779 1.00 30.91 274 GLU A CA 1
ATOM 2147 C C . GLU A 1 274 ? -47.603 -7.764 -21.548 1.00 30.91 274 GLU A C 1
ATOM 2149 O O . GLU A 1 274 ? -48.076 -8.414 -22.483 1.00 30.91 274 GLU A O 1
ATOM 2154 N N . VAL A 1 275 ? -47.713 -8.188 -20.285 1.00 34.94 275 VAL A N 1
ATOM 2155 C CA . VAL A 1 275 ? -48.559 -9.316 -19.873 1.00 34.94 275 VAL A CA 1
ATOM 2156 C C . VAL A 1 275 ? -50.001 -8.820 -19.790 1.00 34.94 275 VAL A C 1
ATOM 2158 O O . VAL A 1 275 ? -50.366 -8.063 -18.893 1.00 34.94 275 VAL A O 1
ATOM 2161 N N . ARG A 1 276 ? -50.838 -9.250 -20.734 1.00 33.47 276 ARG A N 1
ATOM 2162 C CA . ARG A 1 276 ? -52.271 -8.938 -20.768 1.00 33.47 276 ARG A CA 1
ATOM 2163 C C . ARG A 1 276 ? -53.003 -9.803 -19.728 1.00 33.47 276 ARG A C 1
ATOM 2165 O O . ARG A 1 276 ? -53.097 -11.014 -19.913 1.00 33.47 276 ARG A O 1
ATOM 2172 N N . SER A 1 277 ? -53.514 -9.208 -18.644 1.00 31.11 277 SER A N 1
ATOM 2173 C CA . SER A 1 277 ? -54.423 -9.899 -17.714 1.00 31.11 277 SER A CA 1
ATOM 2174 C C . SER A 1 277 ? -55.891 -9.729 -18.160 1.00 31.11 277 SER A C 1
ATOM 2176 O O . SER A 1 277 ? -56.258 -8.662 -18.660 1.00 31.11 277 SER A O 1
ATOM 2178 N N . PRO A 1 278 ? -56.747 -10.763 -18.039 1.00 38.50 278 PRO A N 1
ATOM 2179 C CA . PRO A 1 278 ? -58.122 -10.718 -18.518 1.00 38.50 278 PRO A CA 1
ATOM 2180 C C . PRO A 1 278 ? -59.103 -10.460 -17.372 1.00 38.50 278 PRO A C 1
ATOM 2182 O O . PRO A 1 278 ? -59.669 -11.399 -16.825 1.00 38.50 278 PRO A O 1
ATOM 2185 N N . THR A 1 279 ? -59.368 -9.201 -17.032 1.00 37.88 279 THR A N 1
ATOM 2186 C CA . THR A 1 279 ? -60.565 -8.848 -16.251 1.00 37.88 279 THR A CA 1
ATOM 2187 C C . THR A 1 279 ? -61.004 -7.425 -16.558 1.00 37.88 279 THR A C 1
ATOM 2189 O O . THR A 1 279 ? -60.553 -6.491 -15.903 1.00 37.88 279 THR A O 1
ATOM 2192 N N . ASP A 1 280 ? -61.934 -7.263 -17.498 1.00 35.19 280 ASP A N 1
ATOM 2193 C CA . ASP A 1 280 ? -62.881 -6.155 -17.401 1.00 35.19 280 ASP A CA 1
ATOM 2194 C C . ASP A 1 280 ? -64.246 -6.570 -17.969 1.00 35.19 280 ASP A C 1
ATOM 2196 O O . ASP A 1 280 ? -64.383 -6.941 -19.137 1.00 35.19 280 ASP A O 1
ATOM 2200 N N . LYS A 1 281 ? -65.254 -6.601 -17.090 1.00 36.44 281 LYS A N 1
ATOM 2201 C CA . LYS A 1 281 ? -66.662 -6.845 -17.433 1.00 36.44 281 LYS A CA 1
ATOM 2202 C C . LYS A 1 281 ? -67.292 -5.504 -17.825 1.00 36.44 281 LYS A C 1
ATOM 2204 O O . LYS A 1 281 ? -67.089 -4.522 -17.116 1.00 36.44 281 LYS A O 1
ATOM 2209 N N . PRO A 1 282 ? -68.115 -5.444 -18.882 1.00 36.00 282 PRO A N 1
ATOM 2210 C CA . PRO A 1 282 ? -68.662 -4.181 -19.354 1.00 36.00 282 PRO A CA 1
ATOM 2211 C C . PRO A 1 282 ? -69.725 -3.628 -18.395 1.00 36.00 282 PRO A C 1
ATOM 2213 O O . PRO A 1 282 ? -70.654 -4.330 -17.990 1.00 36.00 282 PRO A O 1
ATOM 2216 N N . ARG A 1 283 ? -69.595 -2.338 -18.064 1.00 34.03 283 ARG A N 1
ATOM 2217 C CA . ARG A 1 283 ? -70.623 -1.535 -17.393 1.00 34.03 283 ARG A CA 1
ATOM 2218 C C . ARG A 1 283 ? -71.692 -1.139 -18.410 1.00 34.03 283 ARG A C 1
ATOM 2220 O O . ARG A 1 283 ? -71.419 -0.428 -19.371 1.00 34.03 283 ARG A O 1
ATOM 2227 N N . THR A 1 284 ? -72.907 -1.605 -18.169 1.00 33.00 284 THR A N 1
ATOM 2228 C CA . THR A 1 284 ? -74.121 -1.275 -18.914 1.00 33.00 284 THR A CA 1
ATOM 2229 C C . THR A 1 284 ? -74.531 0.174 -18.648 1.00 33.00 284 THR A C 1
ATOM 2231 O O . THR A 1 284 ? -74.772 0.543 -17.499 1.00 33.00 284 THR A O 1
ATOM 2234 N N . THR A 1 285 ? -74.697 0.976 -19.697 1.00 35.91 285 THR A N 1
ATOM 2235 C CA . THR A 1 285 ? -75.455 2.233 -19.628 1.00 35.91 285 THR A CA 1
ATOM 2236 C C . THR A 1 285 ? -76.500 2.233 -20.733 1.00 35.91 285 THR A C 1
ATOM 2238 O O . THR A 1 285 ? -76.184 2.235 -21.920 1.00 35.91 285 THR A O 1
ATOM 2241 N N . HIS A 1 286 ? -77.765 2.190 -20.323 1.00 33.69 286 HIS A N 1
ATOM 2242 C CA . HIS A 1 286 ? -78.922 2.293 -21.198 1.00 33.69 286 HIS A CA 1
ATOM 2243 C C . HIS A 1 286 ? -78.993 3.668 -21.873 1.00 33.69 286 HIS A C 1
ATOM 2245 O O . HIS A 1 286 ? -78.965 4.698 -21.202 1.00 33.69 286 HIS A O 1
ATOM 2251 N N . ARG A 1 287 ? -79.217 3.674 -23.190 1.00 35.22 287 ARG A N 1
ATOM 2252 C CA . ARG A 1 287 ? -79.994 4.719 -23.863 1.00 35.22 287 ARG A CA 1
ATOM 2253 C C . ARG A 1 287 ? -80.980 4.060 -24.820 1.00 35.22 287 ARG A C 1
ATOM 2255 O O . ARG A 1 287 ? -80.603 3.384 -25.767 1.00 35.22 287 ARG A O 1
ATOM 2262 N N . MET A 1 288 ? -82.245 4.239 -24.477 1.00 32.94 288 MET A N 1
ATOM 2263 C CA . MET A 1 288 ? -83.436 3.911 -25.245 1.00 32.94 288 MET A CA 1
ATOM 2264 C C . MET A 1 288 ? -83.743 5.118 -26.148 1.00 32.94 288 MET A C 1
ATOM 2266 O O . MET A 1 288 ? -83.530 6.243 -25.693 1.00 32.94 288 MET A O 1
ATOM 2270 N N . ILE A 1 289 ? -84.241 4.893 -27.372 1.00 32.38 289 ILE A N 1
ATOM 2271 C CA . ILE A 1 289 ? -85.479 5.483 -27.939 1.00 32.38 289 ILE A CA 1
ATOM 2272 C C . ILE A 1 289 ? -85.485 5.380 -29.482 1.00 32.38 289 ILE A C 1
ATOM 2274 O O . ILE A 1 289 ? -84.589 5.907 -30.131 1.00 32.38 289 ILE A O 1
ATOM 2278 N N . PHE A 1 290 ? -86.511 4.661 -29.975 1.00 33.38 290 PHE A N 1
ATOM 2279 C CA . PHE A 1 290 ? -87.418 4.864 -31.132 1.00 33.38 290 PHE A CA 1
ATOM 2280 C C . PHE A 1 290 ? -86.879 5.625 -32.365 1.00 33.38 290 PHE A C 1
ATOM 2282 O O . PHE A 1 290 ? -86.332 6.711 -32.226 1.00 33.38 290 PHE A O 1
ATOM 2289 N N . MET A 1 291 ? -87.037 5.160 -33.607 1.00 34.56 291 MET A N 1
ATOM 2290 C CA . MET A 1 291 ? -88.201 4.584 -34.304 1.00 34.56 291 MET A CA 1
ATOM 2291 C C . MET A 1 291 ? -87.717 3.739 -35.491 1.00 34.56 291 MET A C 1
ATOM 2293 O O . MET A 1 291 ? -86.628 4.063 -36.014 1.00 34.56 291 MET A O 1
#

Mean predicted aligned error: 13.72 Å

Organism: Dipodomys ordii (NCBI:txid10020)

InterPro domains:
  IPR003599 Immunoglobulin domain subtype [SM00409] (22-128)
  IPR003599 Immunoglobulin domain subtype [SM00409] (141-246)
  IPR007110 Immunoglobulin-like domain [PS50835] (5-126)
  IPR013106 Immunoglobulin V-set domain [PF07686] (26-121)
  IPR013783 Immunoglobulin-like fold [G3DSA:2.60.40.10] (21-126)
  IPR013783 Immunoglobulin-like fold [G3DSA:2.60.40.10] (139-248)
  IPR036179 Immunoglobulin-like domain superfamily [SSF48726] (24-122)
  IPR036179 Immunoglobulin-like domain superfamily [SSF48726] (142-248)
  IPR042842 CD226 antigen [PTHR47011] (1-251)

Solvent-accessible surface area (backbone atoms only — not comparable to full-atom values): 17451 Å² total; per-residue (Å²): 133,72,63,63,65,55,52,51,47,54,53,49,45,64,58,65,70,63,78,87,86,88,54,42,30,44,33,50,63,44,46,76,30,69,48,82,43,58,61,57,90,90,51,44,75,58,34,39,38,36,30,39,50,57,87,96,44,76,43,67,39,34,39,38,26,88,85,85,42,77,48,61,34,78,87,38,55,90,40,52,50,77,46,73,51,61,94,87,64,44,34,42,29,47,32,30,76,69,42,53,84,85,66,48,45,42,32,37,40,39,39,32,31,52,90,81,42,72,50,69,44,32,35,33,32,38,74,63,72,71,54,58,57,55,64,75,49,62,90,77,51,51,77,46,79,48,56,41,62,41,71,47,75,50,77,45,76,63,84,76,88,66,64,63,32,38,40,35,34,34,42,43,50,96,55,38,36,36,48,56,33,36,27,37,50,79,81,68,51,72,43,59,36,82,61,68,80,67,56,54,65,61,79,59,77,92,57,58,60,41,40,42,38,40,60,56,34,42,51,88,62,44,33,36,38,36,40,42,38,31,30,74,87,69,52,71,51,77,48,64,36,32,40,44,35,38,69,75,82,70,95,61,96,68,83,81,77,81,73,84,78,97,85,79,91,75,85,77,78,83,82,74,82,84,81,84,79,95,82,82,81,86,82,89,74,92,80,88,81,89,133

Radius of gyration: 26.92 Å; Cα contacts (8 Å, |Δi|>4): 523; chains: 1; bounding box: 114×50×57 Å

Foldseek 3Di:
DDVVVVVVVLVVLLVVLDDDDPFFKEFEDDQWDKDKAFDDLVWAFQKKWKWFDDPPDTDTQKIAGPPPGIDGDPPCVVQWDWDDDPNPPRMIMITGNTDDPVPFHKMKMWTQTPPPGIDIGIYGHDYDPSQVSVVVVPPPAAEDEEEFQAKDKDKDQDPDPAWWQKKWKWFDDNGMIGTQWMEGLVVRDTDGPPGPPQKDWDHDGPDRMIMIIHGRDDQVSFTKMKMWIAHPVRDIDMHIHGYGYDYDPDPDDDPPPPPDDDPDDDDDDDDDPDDDDDDDDDDDDDDDDDD

Secondary structure (DSSP, 8-state):
--HHHHHHHHHHHHHHHS---S-SEEEE--TT-EEEEE--TTSEEEEEEEEEEETTEEEEEEEEETTTEEEE-TTSTTTEEEEE--TTT-EEEEEESS--GGG-EEEEEEEEEETTEEEEEEEEEE-THHHHHHHTTTTSSPEEEEETT--EEEEEE----SPEEEEEEEEE-SSEEEEEEEEETTT--EEE-SS-TT-EE---TT-SEEEEEE-S--GGG-EEEEEEEEETTS-EEEEEEEEEEEPP--SS-------S-SS-----------------PPPP-------

Sequence (291 aa):
MDLLPFLLALLHVHKALCAEISWDSTVKLTKQLSLECAHLPTQILTQIEWLKRNGQKEERIAIFNPILGLEITAPYTNRVSIKNSSEASNIITLNFNNASDMDAGLYTCRLNMFPDGSAEKIIQVAKTDKFESIALLNETIPELVTESGQNITLNYQFQMKGPVKTVIWEKIQPHQIDILTSCDLLEGSPYTSKYQNKVWATCRQGSRVSILFIPNVTVSESAIYCCLVEATTGEKESYMVRLIVYGPKQGGNIQMACLKSPLECRIREPTTPEVRSPTDKPRTTHRMIFM

pLDDT: mean 75.32, std 21.56, range [30.59, 97.69]